Protein AF-A0A936A6S7-F1 (afdb_monomer)

Nearest PDB structures (foldseek):
  5cwn-assembly1_A  TM=3.980E-01  e=1.366E+00  synthetic construct
  8f6q-assembly1_A  TM=3.623E-01  e=1.902E+00  synthetic construct
  6xr1-assembly1_A  TM=3.626E-01  e=2.912E+00  synthetic construct
  5a7d-assembly2_E  TM=4.222E-01  e=4.675E+00  Drosophila melanogaster

Foldseek 3Di:
DDDDDDDDDDDDDDDDDDDDDDDDDDDDDDDDDDDDDDDDDDDDDDDDDDDDDDDDDDDDDDPPPPPPLPQDFQDQPPLQDPDPDTDGDSAFWPVSSLVVDDVVLSVQLVVVCVLLLNLQTDRGPVRVSVLRNLNHQHSVNSVVLVPDDLVVLVVVVVVQRLVSLLSNLVVLLVVLLVLVVCCVVPVPVNVVDCNVVSLVVSVVSLVVSLVRPLRLSNLSSQLSSQQRSDVVGALLSNLLSLVSSVVSPPPCSVVSSVVSCVVVVPHDPVSSVVSNVVSD

Solvent-accessible surface area (backbone atoms only — not comparable to full-atom values): 17135 Å² total; per-residue (Å²): 140,87,84,86,89,84,89,82,90,83,82,88,87,88,81,90,82,87,83,90,87,80,88,82,91,84,89,84,83,88,84,88,87,82,86,84,89,83,90,81,89,85,89,85,89,81,85,86,88,77,89,76,92,80,89,83,92,84,89,86,82,92,73,86,78,77,74,66,84,61,85,55,68,50,81,62,49,79,91,56,48,75,68,97,76,87,49,77,65,81,46,54,28,43,71,52,43,44,68,77,46,54,75,66,56,29,50,52,53,50,52,53,23,56,66,43,64,47,70,75,60,35,82,35,53,68,53,47,51,50,40,39,72,46,43,38,80,48,74,66,53,52,56,52,53,69,77,48,52,72,67,60,29,43,53,40,26,73,73,62,35,52,57,28,38,50,52,40,36,50,49,26,37,51,59,16,49,70,41,47,68,40,38,81,79,38,49,73,60,26,72,73,42,66,25,59,61,24,44,52,51,24,63,63,43,47,62,52,44,61,73,72,36,76,28,21,52,48,19,35,51,50,5,40,45,53,11,59,75,34,86,75,64,31,68,28,30,33,51,13,10,30,51,46,10,35,77,52,64,35,79,60,27,61,63,39,42,54,60,49,40,74,77,45,80,82,58,52,64,68,56,17,52,55,44,34,60,69,70,104

pLDDT: mean 76.44, std 27.12, range [23.62, 98.56]

Mean predicted aligned error: 14.18 Å

Structure (mmCIF, N/CA/C/O backbone):
data_AF-A0A936A6S7-F1
#
_entry.id   AF-A0A936A6S7-F1
#
loop_
_atom_site.group_PDB
_atom_site.id
_atom_site.type_symbol
_atom_site.label_atom_id
_atom_site.label_alt_id
_atom_site.label_comp_id
_atom_site.label_a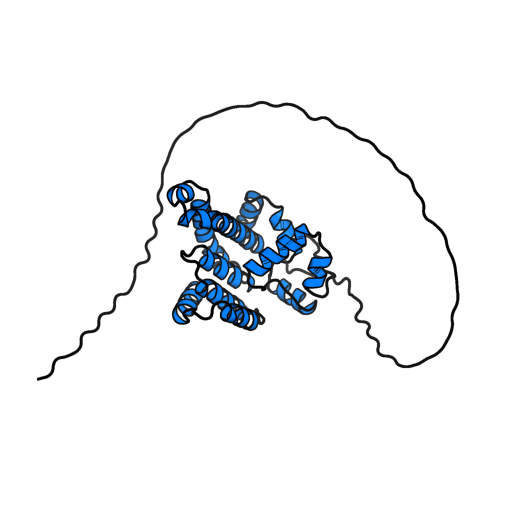sym_id
_atom_site.label_entity_id
_atom_site.label_seq_id
_atom_site.pdbx_PDB_ins_code
_atom_site.Cartn_x
_atom_site.Cartn_y
_atom_site.Cartn_z
_atom_site.occupancy
_atom_site.B_iso_or_equiv
_atom_site.auth_seq_id
_atom_site.auth_comp_id
_atom_site.auth_asym_id
_atom_site.auth_atom_id
_atom_site.pdbx_PDB_model_num
ATOM 1 N N . MET A 1 1 ? 31.418 -46.644 -25.421 1.00 37.44 1 MET A N 1
ATOM 2 C CA . MET A 1 1 ? 32.340 -45.496 -25.320 1.00 37.44 1 MET A CA 1
ATOM 3 C C . MET A 1 1 ? 31.549 -44.381 -24.659 1.00 37.44 1 MET A C 1
ATOM 5 O O . MET A 1 1 ? 30.566 -43.925 -25.222 1.00 37.44 1 MET A O 1
ATOM 9 N N . THR A 1 2 ? 31.873 -44.105 -23.401 1.00 36.66 2 THR A N 1
ATOM 10 C CA . THR A 1 2 ? 31.034 -43.408 -22.415 1.00 36.66 2 THR A CA 1
ATOM 11 C C . THR A 1 2 ? 31.744 -42.113 -22.024 1.00 36.66 2 THR A C 1
ATOM 13 O O . THR A 1 2 ? 32.901 -42.198 -21.634 1.00 36.66 2 THR A O 1
ATOM 16 N N . MET A 1 3 ? 31.092 -40.949 -22.101 1.00 32.44 3 MET A N 1
ATOM 17 C CA . MET A 1 3 ? 31.516 -39.692 -21.444 1.00 32.44 3 MET A CA 1
ATOM 18 C C . MET A 1 3 ? 30.253 -38.844 -21.201 1.00 32.44 3 MET A C 1
ATOM 20 O O . MET A 1 3 ? 29.543 -38.543 -22.151 1.00 32.44 3 MET A O 1
ATOM 24 N N . ILE A 1 4 ? 29.742 -38.721 -19.970 1.00 36.16 4 ILE A N 1
ATOM 25 C CA . ILE A 1 4 ? 30.155 -37.867 -18.829 1.00 36.16 4 ILE A CA 1
ATOM 26 C C . ILE A 1 4 ? 29.790 -36.376 -19.013 1.00 36.16 4 ILE A C 1
ATOM 28 O O . ILE A 1 4 ? 30.530 -35.584 -19.582 1.00 36.16 4 ILE A O 1
ATOM 32 N N . ASN A 1 5 ? 28.605 -36.061 -18.482 1.00 36.97 5 ASN A N 1
ATOM 33 C CA . ASN A 1 5 ? 28.194 -34.950 -17.611 1.00 36.97 5 ASN A CA 1
ATOM 34 C C . ASN A 1 5 ? 29.179 -33.786 -17.332 1.00 36.97 5 ASN A C 1
ATOM 36 O O . ASN A 1 5 ? 30.269 -34.023 -16.813 1.00 36.97 5 ASN A O 1
ATOM 40 N N . LYS A 1 6 ? 28.713 -32.533 -17.490 1.00 37.50 6 LYS A N 1
ATOM 41 C CA . LYS A 1 6 ? 29.160 -31.368 -16.696 1.00 37.50 6 LYS A CA 1
ATOM 42 C C . LYS A 1 6 ? 28.027 -30.355 -16.475 1.00 37.50 6 LYS A C 1
ATOM 44 O O . LYS A 1 6 ? 27.572 -29.699 -17.406 1.00 37.50 6 LYS A O 1
ATOM 49 N N . SER A 1 7 ? 27.651 -30.215 -15.208 1.00 35.44 7 SER A N 1
ATOM 50 C CA . SER A 1 7 ? 26.904 -29.105 -14.611 1.00 35.44 7 SER A CA 1
ATOM 51 C C . SER A 1 7 ? 27.809 -27.886 -14.354 1.00 35.44 7 SER A C 1
ATOM 53 O O . SER A 1 7 ? 28.968 -28.079 -14.003 1.00 35.44 7 SER A O 1
ATOM 55 N N . CYS A 1 8 ? 27.251 -26.671 -14.441 1.00 31.91 8 CYS A N 1
ATOM 56 C CA . CYS A 1 8 ? 27.624 -25.407 -13.758 1.00 31.91 8 CYS A CA 1
ATOM 57 C C . CYS A 1 8 ? 26.400 -24.475 -13.951 1.00 31.91 8 CYS A C 1
ATOM 59 O O . CYS A 1 8 ? 26.019 -24.259 -15.094 1.00 31.91 8 CYS A O 1
ATOM 61 N N . LEU A 1 9 ? 25.591 -24.038 -12.975 1.00 32.28 9 LEU A N 1
ATOM 62 C CA . LEU A 1 9 ? 25.829 -23.323 -11.711 1.00 32.28 9 LEU A CA 1
ATOM 63 C C . LEU A 1 9 ? 26.507 -21.958 -11.928 1.00 32.28 9 LEU A C 1
ATOM 65 O O . LEU A 1 9 ? 27.729 -21.880 -11.987 1.00 32.28 9 LEU A O 1
ATOM 69 N N . VAL A 1 10 ? 25.701 -20.890 -12.020 1.00 34.06 10 VAL A N 1
ATOM 70 C CA . VAL A 1 10 ? 26.133 -19.501 -11.787 1.00 34.06 10 VAL A CA 1
ATOM 71 C C . VAL A 1 10 ? 25.071 -18.783 -10.950 1.00 34.06 10 VAL A C 1
ATOM 73 O O . VAL A 1 10 ? 23.948 -18.551 -11.391 1.00 34.06 10 VAL A O 1
ATOM 76 N N . LEU A 1 11 ? 25.469 -18.479 -9.715 1.00 32.25 11 LEU A N 1
ATOM 77 C CA . LEU A 1 11 ? 24.861 -17.533 -8.785 1.00 32.25 11 LEU A CA 1
ATOM 78 C C . LEU A 1 11 ? 25.239 -16.089 -9.173 1.00 32.25 11 LEU A C 1
ATOM 80 O O . LEU A 1 11 ? 26.396 -15.844 -9.500 1.00 32.25 11 LEU A O 1
ATOM 84 N N . GLY A 1 12 ? 24.312 -15.153 -8.941 1.00 26.86 12 GLY A N 1
ATOM 85 C CA . GLY A 1 12 ? 24.585 -13.856 -8.303 1.00 26.86 12 GLY A CA 1
ATOM 86 C C . GLY A 1 12 ? 25.041 -12.677 -9.172 1.00 26.86 12 GLY A C 1
ATOM 87 O O . GLY A 1 12 ? 26.116 -12.711 -9.753 1.00 26.86 12 GLY A O 1
ATOM 88 N N . ALA A 1 13 ? 24.285 -11.572 -9.120 1.00 30.42 13 ALA A N 1
ATOM 89 C CA . ALA A 1 13 ? 24.837 -10.213 -9.033 1.00 30.42 13 ALA A CA 1
ATOM 90 C C . ALA A 1 13 ? 23.747 -9.195 -8.642 1.00 30.42 13 ALA A C 1
ATOM 92 O O . ALA A 1 13 ? 22.825 -8.913 -9.401 1.00 30.42 13 ALA A O 1
ATOM 93 N N . LEU A 1 14 ? 23.903 -8.645 -7.439 1.00 32.53 14 LEU A N 1
ATOM 94 C CA . LEU A 1 14 ? 23.254 -7.455 -6.897 1.00 32.53 14 LEU A CA 1
ATOM 95 C C . LEU A 1 14 ? 24.263 -6.311 -7.084 1.00 32.53 14 LEU A C 1
ATOM 97 O O . LEU A 1 14 ? 25.382 -6.451 -6.592 1.00 32.53 14 LEU A O 1
ATOM 101 N N . VAL A 1 15 ? 23.929 -5.210 -7.766 1.00 33.84 15 VAL A N 1
ATOM 102 C CA . VAL A 1 15 ? 24.785 -4.006 -7.781 1.00 33.84 15 VAL A CA 1
ATOM 103 C C . VAL A 1 15 ? 23.936 -2.736 -7.767 1.00 33.84 15 VAL A C 1
ATOM 105 O O . VAL A 1 15 ? 23.166 -2.459 -8.682 1.00 33.84 15 VAL A O 1
ATOM 108 N N . CYS A 1 16 ? 24.133 -1.971 -6.696 1.00 30.95 16 CYS A N 1
ATOM 109 C CA . CYS A 1 16 ? 23.739 -0.584 -6.505 1.00 30.95 16 CYS A CA 1
ATOM 110 C C . CYS A 1 16 ? 24.416 0.341 -7.527 1.00 30.95 16 CYS A C 1
ATOM 112 O O . CYS A 1 16 ? 25.618 0.226 -7.753 1.00 30.95 16 CYS A O 1
ATOM 114 N N . ALA A 1 17 ? 23.701 1.350 -8.021 1.00 31.95 17 ALA A N 1
ATOM 115 C CA . ALA A 1 17 ? 24.320 2.517 -8.643 1.00 31.95 17 ALA A CA 1
ATOM 116 C C . ALA A 1 17 ? 23.641 3.793 -8.131 1.00 31.95 17 ALA A C 1
ATOM 118 O O . ALA A 1 17 ? 22.542 4.148 -8.547 1.00 31.95 17 ALA A O 1
ATOM 119 N N . GLY A 1 18 ? 24.309 4.457 -7.187 1.00 24.81 18 GLY A N 1
ATOM 120 C CA . GLY A 1 18 ? 24.093 5.864 -6.880 1.00 24.81 18 GLY A CA 1
ATOM 121 C C . GLY A 1 18 ? 24.978 6.715 -7.786 1.00 24.81 18 GLY A C 1
ATOM 122 O O . GLY A 1 18 ? 26.145 6.386 -7.993 1.00 24.81 18 GLY A O 1
ATOM 123 N N . VAL A 1 19 ? 24.432 7.810 -8.310 1.00 32.62 19 VAL A N 1
ATOM 124 C CA . VAL A 1 19 ? 25.200 8.840 -9.014 1.00 32.62 19 VAL A CA 1
ATOM 125 C C . VAL A 1 19 ? 24.889 10.194 -8.389 1.00 32.62 19 VAL A C 1
ATOM 127 O O . VAL A 1 19 ? 23.742 10.619 -8.288 1.00 32.62 19 VAL A O 1
ATOM 130 N N . ILE A 1 20 ? 25.969 10.828 -7.942 1.00 31.75 20 ILE A N 1
ATOM 131 C CA . ILE A 1 20 ? 26.087 12.190 -7.433 1.00 31.75 20 ILE A CA 1
ATOM 132 C C . ILE A 1 20 ? 26.219 13.127 -8.638 1.00 31.75 20 ILE A C 1
ATOM 134 O O . ILE A 1 20 ? 27.069 12.881 -9.491 1.00 31.75 20 ILE A O 1
ATOM 138 N N . LEU A 1 21 ? 25.478 14.240 -8.674 1.00 31.83 21 LEU A N 1
ATOM 139 C CA . LEU A 1 21 ? 25.908 15.424 -9.424 1.00 31.83 21 LEU A CA 1
ATOM 140 C C . LEU A 1 21 ? 25.551 16.716 -8.679 1.00 31.83 21 LEU A C 1
ATOM 142 O O . LEU A 1 21 ? 24.485 16.857 -8.085 1.00 31.83 21 LEU A O 1
ATOM 146 N N . HIS A 1 22 ? 26.515 17.631 -8.691 1.00 26.50 22 HIS A N 1
ATOM 147 C CA . HIS A 1 22 ? 26.610 18.857 -7.909 1.00 26.50 22 HIS A CA 1
ATOM 148 C C . HIS A 1 22 ? 26.378 20.081 -8.819 1.00 26.50 22 HIS A C 1
ATOM 150 O O . HIS A 1 22 ? 26.784 20.045 -9.979 1.00 26.50 22 HIS A O 1
ATOM 156 N N . THR A 1 23 ? 25.866 21.179 -8.230 1.00 29.70 23 THR A N 1
ATOM 157 C CA . THR A 1 23 ? 25.980 22.612 -8.643 1.00 29.70 23 THR A CA 1
ATOM 158 C C . THR A 1 23 ? 25.226 23.066 -9.919 1.00 29.70 23 THR A C 1
ATOM 160 O O . THR A 1 23 ? 25.171 22.321 -10.881 1.00 29.70 23 THR A O 1
ATOM 163 N N . THR A 1 24 ? 24.577 24.241 -10.057 1.00 31.09 24 THR A N 1
ATOM 164 C CA . THR A 1 24 ? 24.637 25.577 -9.404 1.00 31.09 24 THR A CA 1
ATOM 165 C C . THR A 1 24 ? 23.396 26.442 -9.751 1.00 31.09 24 THR A C 1
ATOM 167 O O . THR A 1 24 ? 22.957 26.429 -10.895 1.00 31.09 24 THR A O 1
ATOM 170 N N . LEU A 1 25 ? 22.932 27.237 -8.769 1.00 29.38 25 LEU A N 1
ATOM 171 C CA . LEU A 1 25 ? 22.434 28.640 -8.784 1.00 29.38 25 LEU A CA 1
ATOM 172 C C . LEU A 1 25 ? 21.624 29.219 -9.973 1.00 29.38 25 LEU A C 1
ATOM 174 O O . LEU A 1 25 ? 22.159 29.372 -11.069 1.00 29.38 25 LEU A O 1
ATOM 178 N N . ARG A 1 26 ? 20.448 29.802 -9.666 1.00 31.02 26 ARG A N 1
ATOM 179 C CA . ARG A 1 26 ? 20.160 31.244 -9.874 1.00 31.02 26 ARG A CA 1
ATOM 180 C C . ARG A 1 26 ? 18.849 31.701 -9.218 1.00 31.02 26 ARG A C 1
ATOM 182 O O . ARG A 1 26 ? 17.837 31.012 -9.286 1.00 31.02 26 ARG A O 1
ATOM 189 N N . ASP A 1 27 ? 18.937 32.881 -8.614 1.00 29.50 27 ASP A N 1
ATOM 190 C CA . ASP A 1 27 ? 17.899 33.660 -7.941 1.00 29.50 27 ASP A CA 1
ATOM 191 C C . ASP A 1 27 ? 16.803 34.177 -8.886 1.00 29.50 27 ASP A C 1
ATOM 193 O O . ASP A 1 27 ? 17.083 34.513 -10.038 1.00 29.50 27 ASP A O 1
ATOM 197 N N . ALA A 1 28 ? 15.587 34.344 -8.358 1.00 31.64 28 ALA A N 1
ATOM 198 C CA . ALA A 1 28 ? 14.692 35.438 -8.738 1.00 31.64 28 ALA A CA 1
ATOM 199 C C . ALA A 1 28 ? 13.667 35.708 -7.622 1.00 31.64 28 ALA A C 1
ATOM 201 O O . ALA A 1 28 ? 12.966 34.812 -7.152 1.00 31.64 28 ALA A O 1
ATOM 202 N N . GLU A 1 29 ? 13.637 36.967 -7.205 1.00 30.55 29 GLU A N 1
ATOM 203 C CA . GLU A 1 29 ? 12.877 37.554 -6.109 1.00 30.55 29 GLU A CA 1
ATOM 204 C C . GLU A 1 29 ? 11.406 37.870 -6.456 1.00 30.55 29 GLU A C 1
ATOM 206 O O . GLU A 1 29 ? 11.077 38.224 -7.582 1.00 30.55 29 GLU A O 1
ATOM 211 N N . ALA A 1 30 ? 10.589 37.839 -5.396 1.00 29.55 30 ALA A N 1
ATOM 212 C CA . ALA A 1 30 ? 9.616 38.847 -4.947 1.00 29.55 30 ALA A CA 1
ATOM 213 C C . ALA A 1 30 ? 8.352 39.249 -5.748 1.00 29.55 30 ALA A C 1
ATOM 215 O O . ALA A 1 30 ? 8.323 39.413 -6.961 1.00 29.55 30 ALA A O 1
ATOM 216 N N . SER A 1 31 ? 7.364 39.625 -4.914 1.00 29.67 31 SER A N 1
ATOM 217 C CA . SER A 1 31 ? 6.213 40.526 -5.119 1.00 29.67 31 SER A CA 1
ATOM 218 C C . SER A 1 31 ? 4.865 39.808 -5.324 1.00 29.67 31 SER A C 1
ATOM 220 O O . SER A 1 31 ? 4.641 39.194 -6.356 1.00 29.67 31 SER A O 1
ATOM 222 N N . SER A 1 32 ? 4.012 39.649 -4.301 1.00 28.81 32 SER A N 1
ATOM 223 C CA . SER A 1 32 ? 3.206 40.635 -3.538 1.00 28.81 32 SER A CA 1
ATOM 224 C C . SER A 1 32 ? 1.828 40.900 -4.173 1.00 28.81 32 SER A C 1
ATOM 226 O O . SER A 1 32 ? 1.707 40.972 -5.390 1.00 28.81 32 SER A O 1
ATOM 228 N N . ILE A 1 33 ? 0.848 41.160 -3.292 1.00 31.30 33 ILE A N 1
ATOM 229 C CA . ILE A 1 33 ? -0.376 41.971 -3.470 1.00 31.30 33 ILE A CA 1
ATOM 230 C C . ILE A 1 33 ? -1.744 41.225 -3.483 1.00 31.30 33 ILE A C 1
ATOM 232 O O . ILE A 1 33 ? -2.185 40.672 -4.482 1.00 31.30 33 ILE A O 1
ATOM 236 N N . ASN A 1 34 ? -2.424 41.380 -2.333 1.00 29.72 34 ASN A N 1
ATOM 237 C CA . ASN A 1 34 ? -3.850 41.667 -2.059 1.00 29.72 34 ASN A CA 1
ATOM 238 C C . ASN A 1 34 ? -4.981 40.622 -2.205 1.00 29.72 34 ASN A C 1
ATOM 240 O O . ASN A 1 34 ? -5.428 40.277 -3.293 1.00 29.72 34 ASN A O 1
ATOM 244 N N . GLN A 1 35 ? -5.583 40.312 -1.042 1.00 35.81 35 GLN A N 1
ATOM 245 C CA . GLN A 1 35 ? -7.035 40.114 -0.847 1.00 35.81 35 GLN A CA 1
ATOM 246 C C . GLN A 1 35 ? -7.783 41.472 -0.977 1.00 35.81 35 GLN A C 1
ATOM 248 O O . GLN A 1 35 ? -7.116 42.506 -0.866 1.00 35.81 35 GLN A O 1
ATOM 253 N N . PRO A 1 36 ? -9.126 41.534 -1.167 1.00 43.12 36 PRO A N 1
ATOM 254 C CA . PRO A 1 36 ? -10.053 41.373 -0.031 1.00 43.12 36 PRO A CA 1
ATOM 255 C C . PRO A 1 36 ? -11.441 40.746 -0.325 1.00 43.12 36 PRO A C 1
ATOM 257 O O . PRO A 1 36 ? -11.946 40.732 -1.441 1.00 43.12 36 PRO A O 1
ATOM 260 N N . GLU A 1 37 ? -12.010 40.240 0.772 1.00 32.78 37 GLU A N 1
ATOM 261 C CA . GLU A 1 37 ? -13.410 40.107 1.220 1.00 32.78 37 GLU A CA 1
ATOM 262 C C . GLU A 1 37 ? -14.613 40.288 0.268 1.00 32.78 37 GLU A C 1
ATOM 264 O O . GLU A 1 37 ? -14.783 41.314 -0.384 1.00 32.78 37 GLU A O 1
ATOM 269 N N . ALA A 1 38 ? -15.594 39.386 0.426 1.00 32.53 38 ALA A N 1
ATOM 270 C CA . ALA A 1 38 ? -17.013 39.755 0.455 1.00 32.53 38 ALA A CA 1
ATOM 271 C C . ALA A 1 38 ? -17.800 38.826 1.404 1.00 32.53 38 ALA A C 1
ATOM 273 O O . ALA A 1 38 ? -17.972 37.635 1.150 1.00 32.53 38 ALA A O 1
ATOM 274 N N . ARG A 1 39 ? -18.271 39.403 2.516 1.00 32.94 39 ARG A N 1
ATOM 275 C CA . ARG A 1 39 ? -19.340 38.878 3.379 1.00 32.94 39 ARG A CA 1
ATOM 276 C C . ARG A 1 39 ? -20.687 39.042 2.673 1.00 32.94 39 ARG A C 1
ATOM 278 O O . ARG A 1 39 ? -20.895 40.077 2.051 1.00 32.94 39 ARG A O 1
ATOM 285 N N . LEU A 1 40 ? -21.632 38.132 2.912 1.00 30.58 40 LEU A N 1
ATOM 286 C CA . LEU A 1 40 ? -23.035 38.490 3.166 1.00 30.58 40 LEU A CA 1
ATOM 287 C C . LEU A 1 40 ? -23.774 37.330 3.846 1.00 30.58 40 LEU A C 1
ATOM 289 O O . LEU A 1 40 ? -23.832 36.210 3.348 1.00 30.58 40 LEU A O 1
ATOM 293 N N . HIS A 1 41 ? -24.308 37.652 5.021 1.00 32.66 41 HIS A N 1
ATOM 294 C CA . HIS A 1 41 ? -25.289 36.895 5.783 1.00 32.66 41 HIS A CA 1
ATOM 295 C C . HIS A 1 41 ? -26.611 36.810 5.019 1.00 32.66 41 HIS A C 1
ATOM 297 O O . HIS A 1 41 ? -27.036 37.822 4.465 1.00 32.66 41 HIS A O 1
ATOM 303 N N . THR A 1 42 ? -27.340 35.697 5.126 1.00 32.66 42 THR A N 1
ATOM 304 C CA . THR A 1 42 ? -28.793 35.763 5.359 1.00 32.66 42 THR A CA 1
ATOM 305 C C . THR A 1 42 ? -29.265 34.520 6.118 1.00 32.66 42 THR A C 1
ATOM 307 O O . THR A 1 42 ? -29.048 33.384 5.711 1.00 32.66 42 THR A O 1
ATOM 310 N N . GLU A 1 43 ? -29.861 34.807 7.265 1.00 30.84 43 GLU A N 1
ATOM 311 C CA . GLU A 1 43 ? -30.561 33.970 8.235 1.00 30.84 43 GLU A CA 1
ATOM 312 C C . GLU A 1 43 ? -32.056 33.879 7.865 1.00 30.84 43 GLU A C 1
ATOM 314 O O . GLU A 1 43 ? -32.519 34.760 7.146 1.00 30.84 43 GLU A O 1
ATOM 319 N N . LEU A 1 44 ? -32.776 32.859 8.372 1.00 30.61 44 LEU A N 1
ATOM 320 C CA . LEU A 1 44 ? -34.248 32.711 8.584 1.00 30.61 44 LEU A CA 1
ATOM 321 C C . LEU A 1 44 ? -34.710 31.295 8.162 1.00 30.61 44 LEU A C 1
ATOM 323 O O . LEU A 1 44 ? -34.698 30.959 6.985 1.00 30.61 44 LEU A O 1
ATOM 327 N N . ALA A 1 45 ? -34.898 30.347 9.089 1.00 30.39 45 ALA A N 1
ATOM 328 C CA . ALA A 1 45 ? -36.034 30.161 10.013 1.00 30.39 45 ALA A CA 1
ATOM 329 C C . ALA A 1 45 ? -37.292 29.559 9.347 1.00 30.39 45 ALA A C 1
ATOM 331 O O . ALA A 1 45 ? -37.919 30.215 8.522 1.00 30.39 45 ALA A O 1
ATOM 332 N N . ASN A 1 46 ? -37.652 28.325 9.744 1.00 31.08 46 ASN A N 1
ATOM 333 C CA . ASN A 1 46 ? -38.991 27.901 10.212 1.00 31.08 46 ASN A CA 1
ATOM 334 C C . ASN A 1 46 ? -39.202 26.372 10.094 1.00 31.08 46 ASN A C 1
ATOM 336 O O . ASN A 1 46 ? -39.532 25.853 9.033 1.00 31.08 46 ASN A O 1
ATOM 340 N N . GLU A 1 47 ? -39.089 25.670 11.223 1.00 36.41 47 GLU A N 1
ATOM 341 C CA . GLU A 1 47 ? -40.101 24.681 11.657 1.00 36.41 47 GLU A CA 1
ATOM 342 C C . GLU A 1 47 ? -41.242 25.464 12.377 1.00 36.41 47 GLU A C 1
ATOM 344 O O . GLU A 1 47 ? -41.022 26.661 12.599 1.00 36.41 47 GLU A O 1
ATOM 349 N N . PRO A 1 48 ? -42.414 24.918 12.812 1.00 53.09 48 PRO A N 1
ATOM 350 C CA . PRO A 1 48 ? -42.720 23.513 13.140 1.00 53.09 48 PRO A CA 1
ATOM 351 C C . PRO A 1 48 ? -44.202 23.075 12.922 1.00 53.09 48 PRO A C 1
ATOM 353 O O . PRO A 1 48 ? -44.976 23.752 12.248 1.00 53.09 48 PRO A O 1
ATOM 356 N N . ASN A 1 49 ? -44.575 21.981 13.611 1.00 31.56 49 ASN A N 1
ATOM 357 C CA . ASN A 1 49 ? -45.906 21.432 13.955 1.00 31.56 49 ASN A CA 1
ATOM 358 C C . ASN A 1 49 ? -46.514 20.385 13.009 1.00 31.56 49 ASN A C 1
ATOM 360 O O . ASN A 1 49 ? -46.480 20.536 11.799 1.00 31.56 49 ASN A O 1
ATOM 364 N N . ALA A 1 50 ? -47.218 19.352 13.483 1.00 29.81 50 ALA A N 1
ATOM 365 C CA . ALA A 1 50 ? -47.442 18.754 14.808 1.00 29.81 50 ALA A CA 1
ATOM 366 C C . ALA A 1 50 ? -48.402 17.557 14.613 1.00 29.81 50 ALA A C 1
ATOM 368 O O . ALA A 1 50 ? -49.161 17.563 13.648 1.00 29.81 50 ALA A O 1
ATOM 369 N N . ALA A 1 51 ? -48.451 16.667 15.619 1.00 31.22 51 ALA A N 1
ATOM 370 C CA . ALA A 1 51 ? -49.632 15.892 16.049 1.00 31.22 51 ALA A CA 1
ATOM 371 C C . ALA A 1 51 ? -50.123 14.736 15.130 1.00 31.22 51 ALA A C 1
ATOM 373 O O . ALA A 1 51 ? -50.155 14.869 13.921 1.00 31.22 51 ALA A O 1
ATOM 374 N N . GLU A 1 52 ? -50.579 13.564 15.592 1.00 32.72 52 GLU A N 1
ATOM 375 C CA . GLU A 1 52 ? -50.925 13.042 16.924 1.00 32.72 52 GLU A CA 1
ATOM 376 C C . GLU A 1 52 ? -51.310 11.537 16.816 1.00 32.72 52 GLU A C 1
ATOM 378 O O . GLU A 1 52 ? -51.914 11.164 15.818 1.00 32.72 52 GLU A O 1
ATOM 383 N N . ARG A 1 53 ? -51.039 10.758 17.893 1.00 30.38 53 ARG A N 1
ATOM 384 C CA . ARG A 1 53 ? -51.864 9.687 18.556 1.00 30.38 53 ARG A CA 1
ATOM 385 C C . ARG A 1 53 ? -52.309 8.454 17.715 1.00 30.38 53 ARG A C 1
ATOM 387 O O . ARG A 1 53 ? -52.602 8.575 16.544 1.00 30.38 53 ARG A O 1
ATOM 394 N N . SER A 1 54 ? -52.438 7.204 18.190 1.00 29.50 54 SER A N 1
ATOM 395 C CA . SER A 1 54 ? -52.682 6.569 19.509 1.00 29.50 54 SER A CA 1
ATOM 396 C C . SER A 1 54 ? -52.626 5.015 19.344 1.00 29.50 54 SER A C 1
ATOM 398 O O . SER A 1 54 ? -52.948 4.539 18.259 1.00 29.50 54 SER A O 1
ATOM 400 N N . GLY A 1 55 ? -52.236 4.240 20.381 1.00 25.67 55 GLY A N 1
ATOM 401 C CA . GLY A 1 55 ? -52.166 2.742 20.422 1.00 25.67 55 GLY A CA 1
ATOM 402 C C . GLY A 1 55 ? -53.525 2.021 20.621 1.00 25.67 55 GLY A C 1
ATOM 403 O O . GLY A 1 55 ? -54.525 2.645 20.264 1.00 25.67 55 GLY A O 1
ATOM 404 N N . PRO A 1 56 ? -53.653 0.807 21.240 1.00 43.03 56 PRO A N 1
ATOM 405 C CA . PRO A 1 56 ? -52.666 -0.171 21.769 1.00 43.03 56 PRO A CA 1
ATOM 406 C C . PRO A 1 56 ? -52.937 -1.687 21.421 1.00 43.03 56 PRO A C 1
ATOM 408 O O . PRO A 1 56 ? -53.900 -2.005 20.733 1.00 43.03 56 PRO A O 1
ATOM 411 N N . ASP A 1 57 ? -52.085 -2.590 21.957 1.00 28.55 57 ASP A N 1
ATOM 412 C CA . ASP A 1 57 ? -52.211 -4.057 22.229 1.00 28.55 57 ASP A CA 1
ATOM 413 C C . ASP A 1 57 ? -52.423 -5.065 21.059 1.00 28.55 57 ASP A C 1
ATOM 415 O O . ASP A 1 57 ? -53.407 -5.017 20.336 1.00 28.55 57 ASP A O 1
ATOM 419 N N . THR A 1 58 ? -51.596 -6.100 20.815 1.00 29.77 58 THR A N 1
ATOM 420 C CA . THR A 1 58 ? -51.325 -7.266 21.689 1.00 29.77 58 THR A CA 1
ATOM 421 C C . THR A 1 58 ? -50.185 -8.169 21.142 1.00 29.77 58 THR A C 1
ATOM 423 O O . THR A 1 58 ? -50.157 -8.516 19.968 1.00 29.77 58 THR A O 1
ATOM 426 N N . VAL A 1 59 ? -49.276 -8.565 22.047 1.00 27.70 59 VAL A N 1
ATOM 427 C CA . VAL A 1 59 ? -48.595 -9.871 22.263 1.00 27.70 59 VAL A CA 1
ATOM 428 C C . VAL A 1 59 ? -48.290 -10.812 21.074 1.00 27.70 59 VAL A C 1
ATOM 430 O O . VAL A 1 59 ? -49.189 -11.437 20.521 1.00 27.70 59 VAL A O 1
ATOM 433 N N . GLY A 1 60 ? -46.996 -11.121 20.868 1.00 23.62 60 GLY A N 1
ATOM 434 C CA . GLY A 1 60 ? -46.586 -12.426 20.324 1.00 23.62 60 GLY A CA 1
ATOM 435 C C . GLY A 1 60 ? -45.192 -12.512 19.692 1.00 23.62 60 GLY A C 1
ATOM 436 O O . GLY A 1 60 ? -45.018 -12.149 18.539 1.00 23.62 60 GLY A O 1
ATOM 437 N N . VAL A 1 61 ? -44.266 -13.157 20.412 1.00 27.69 61 VAL A N 1
ATOM 438 C CA . VAL A 1 61 ? -42.973 -13.727 19.963 1.00 27.69 61 VAL A CA 1
ATOM 439 C C . VAL A 1 61 ? -41.767 -12.777 19.950 1.00 27.69 61 VAL A C 1
ATOM 441 O O . VAL A 1 61 ? -41.457 -12.082 18.989 1.00 27.69 61 VAL A O 1
ATOM 444 N N . ALA A 1 62 ? -41.026 -12.852 21.056 1.00 33.16 62 ALA A N 1
ATOM 445 C CA . ALA A 1 62 ? -39.678 -12.340 21.211 1.00 33.16 62 ALA A CA 1
ATOM 446 C C . ALA A 1 62 ? -38.694 -13.066 20.276 1.00 33.16 62 ALA A C 1
ATOM 448 O O . ALA A 1 62 ? -38.325 -14.216 20.502 1.00 33.16 62 ALA A O 1
ATOM 449 N N . LEU A 1 63 ? -38.216 -12.345 19.269 1.00 28.16 63 LEU A N 1
ATOM 450 C CA . LEU A 1 63 ? -36.842 -12.439 18.791 1.00 28.16 63 LEU A CA 1
ATOM 451 C C . LEU A 1 63 ? -36.286 -11.025 18.926 1.00 28.16 63 LEU A C 1
ATOM 453 O O . LEU A 1 63 ? -36.463 -10.193 18.042 1.00 28.16 63 LEU A O 1
ATOM 457 N N . GLN A 1 64 ? -35.686 -10.736 20.083 1.00 26.81 64 GLN A N 1
ATOM 458 C CA . GLN A 1 64 ? -34.885 -9.532 20.282 1.00 26.81 64 GLN A CA 1
ATOM 459 C C . GLN A 1 64 ? -33.688 -9.595 19.334 1.00 26.81 64 GLN A C 1
ATOM 461 O O . GLN A 1 64 ? -32.608 -10.069 19.676 1.00 26.81 64 GLN A O 1
ATOM 466 N N . SER A 1 65 ? -33.888 -9.109 18.115 1.00 31.70 65 SER A N 1
ATOM 467 C CA . SER A 1 65 ? -32.826 -8.609 17.259 1.00 31.70 65 SER A CA 1
ATOM 468 C C . SER A 1 65 ? -32.433 -7.212 17.742 1.00 31.70 65 SER A C 1
ATOM 470 O O . SER A 1 65 ? -32.532 -6.239 17.002 1.00 31.70 65 SER A O 1
ATOM 472 N N . ASP A 1 66 ? -31.978 -7.118 18.991 1.00 26.47 66 ASP A N 1
ATOM 473 C CA . ASP A 1 66 ? -31.249 -5.956 19.496 1.00 26.47 66 ASP A CA 1
ATOM 474 C C . ASP A 1 66 ? -29.790 -6.062 19.025 1.00 26.47 66 ASP A C 1
ATOM 476 O O . ASP A 1 66 ? -28.845 -6.127 19.805 1.00 26.47 66 ASP A O 1
ATOM 480 N N . LEU A 1 67 ? -29.587 -6.076 17.704 1.00 32.91 67 LEU A N 1
ATOM 481 C CA . LEU A 1 67 ? -28.338 -5.598 17.118 1.00 32.91 67 LEU A CA 1
ATOM 482 C C . LEU A 1 67 ? -28.511 -4.101 16.901 1.00 32.91 67 LEU A C 1
ATOM 484 O O . LEU A 1 67 ? -28.606 -3.600 15.783 1.00 32.91 67 LEU A O 1
ATOM 488 N N . VAL A 1 68 ? -28.589 -3.401 18.032 1.00 32.22 68 VAL A N 1
ATOM 489 C CA . VAL A 1 68 ? -28.355 -1.967 18.115 1.00 32.22 68 VAL A CA 1
ATOM 490 C C . VAL A 1 68 ? -27.071 -1.699 17.339 1.00 32.22 68 VAL A C 1
ATOM 492 O O . VAL A 1 68 ? -26.032 -2.305 17.622 1.00 32.22 68 VAL A O 1
ATOM 495 N N . ALA A 1 69 ? -27.148 -0.816 16.344 1.00 36.16 69 ALA A N 1
ATOM 496 C CA . ALA A 1 69 ? -25.985 -0.160 15.778 1.00 36.16 69 ALA A CA 1
ATOM 497 C C . ALA A 1 69 ? -25.263 0.520 16.944 1.00 36.16 69 ALA A C 1
ATOM 499 O O . ALA A 1 69 ? -25.616 1.620 17.354 1.00 36.16 69 ALA A O 1
ATOM 500 N N . SER A 1 70 ? -24.336 -0.194 17.583 1.00 38.56 70 SER A N 1
ATOM 501 C CA . SER A 1 70 ? -23.600 0.383 18.688 1.00 38.56 70 SER A CA 1
ATOM 502 C C . SER A 1 70 ? -22.753 1.489 18.082 1.00 38.56 70 SER A C 1
ATOM 504 O O . SER A 1 70 ? -21.904 1.194 17.234 1.00 38.56 70 SER A O 1
ATOM 506 N N . ASP A 1 71 ? -22.934 2.718 18.561 1.00 45.34 71 ASP A N 1
ATOM 507 C CA . ASP A 1 71 ? -21.987 3.836 18.458 1.00 45.34 71 ASP A CA 1
ATOM 508 C C . ASP A 1 71 ? -20.663 3.502 19.182 1.00 45.34 71 ASP A C 1
ATOM 510 O O . ASP A 1 71 ? -20.108 4.293 19.947 1.00 45.34 71 ASP A O 1
ATOM 514 N N . ALA A 1 72 ? -20.161 2.280 19.008 1.00 51.00 72 ALA A N 1
ATOM 515 C CA . ALA A 1 72 ? -18.954 1.797 19.629 1.00 51.00 72 ALA A CA 1
ATOM 516 C C . ALA A 1 72 ? -17.784 2.541 18.998 1.00 51.00 72 ALA A C 1
ATOM 518 O O . ALA A 1 72 ? -17.387 2.282 17.861 1.00 51.00 72 ALA A O 1
ATOM 519 N N . GLU A 1 73 ? -17.244 3.475 19.771 1.00 59.00 73 GLU A N 1
ATOM 520 C CA . GLU A 1 73 ? -15.986 4.142 19.490 1.00 59.00 73 GLU A CA 1
ATOM 521 C C . GLU A 1 73 ? -14.921 3.082 19.170 1.00 59.00 73 GLU A C 1
ATOM 523 O O . GLU A 1 73 ? -14.664 2.162 19.954 1.00 59.00 73 GLU A O 1
ATOM 528 N N . LEU A 1 74 ? -14.328 3.177 17.980 1.00 65.06 74 LEU A N 1
ATOM 529 C CA . LEU A 1 74 ? -13.284 2.261 17.559 1.00 65.06 74 LEU A CA 1
ATOM 530 C C . LEU A 1 74 ? -11.987 2.686 18.249 1.00 65.06 74 LEU A C 1
ATOM 532 O O . LEU A 1 74 ? -11.351 3.675 17.882 1.00 65.06 74 LEU A O 1
ATOM 536 N N . VAL A 1 75 ? -11.581 1.924 19.261 1.00 67.19 75 VAL A N 1
ATOM 537 C CA . VAL A 1 75 ? -10.325 2.178 19.968 1.00 67.19 75 VAL A CA 1
ATOM 538 C C . VAL A 1 75 ? -9.158 1.673 19.121 1.00 67.19 75 VAL A C 1
ATOM 540 O O . VAL A 1 75 ? -8.880 0.477 19.068 1.00 67.19 75 VAL A O 1
ATOM 543 N N . VAL A 1 76 ? -8.451 2.597 18.469 1.00 68.38 76 VAL A N 1
ATOM 544 C CA . VAL A 1 76 ? -7.201 2.296 17.757 1.00 68.38 76 VAL A CA 1
ATOM 545 C C . VAL A 1 76 ? -6.055 2.180 18.777 1.00 68.38 76 VAL A C 1
ATOM 547 O O . VAL A 1 76 ? -5.826 3.148 19.525 1.00 68.38 76 VAL A O 1
ATOM 550 N N . PRO A 1 77 ? -5.322 1.044 18.825 1.00 66.19 77 PRO A N 1
ATOM 551 C CA . PRO A 1 77 ? -4.159 0.885 19.698 1.00 66.19 77 PRO A CA 1
ATOM 552 C C . PRO A 1 77 ? -3.147 2.011 19.486 1.00 66.19 77 PRO A C 1
ATOM 554 O O . PRO A 1 77 ? -2.923 2.423 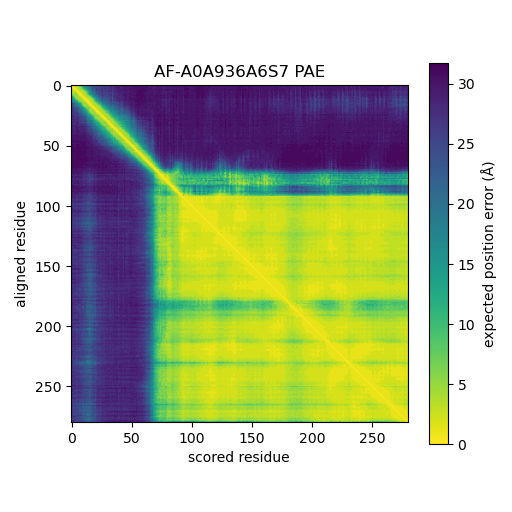18.348 1.00 66.19 77 PRO A O 1
ATOM 557 N N . MET A 1 78 ? -2.528 2.515 20.559 1.00 65.56 78 MET A N 1
ATOM 558 C CA . MET A 1 78 ? -1.651 3.695 20.482 1.00 65.56 78 MET A CA 1
ATOM 559 C C . MET A 1 78 ? -0.536 3.548 19.444 1.00 65.56 78 MET A C 1
ATOM 561 O O . MET A 1 78 ? -0.291 4.485 18.689 1.00 65.56 78 MET A O 1
ATOM 565 N N . GLN A 1 79 ? 0.077 2.366 19.348 1.00 66.75 79 GLN A N 1
ATOM 566 C CA . GLN A 1 79 ? 1.137 2.069 18.381 1.00 66.75 79 GLN A CA 1
ATOM 567 C C . GLN A 1 79 ? 0.682 2.129 16.911 1.00 66.75 79 GLN A C 1
ATOM 569 O O . GLN A 1 79 ? 1.510 2.174 16.006 1.00 66.75 79 GLN A O 1
ATOM 574 N N . HIS A 1 80 ? -0.629 2.129 16.665 1.00 71.81 80 HIS A N 1
ATOM 575 C CA . HIS A 1 80 ? -1.235 2.163 15.338 1.00 71.81 80 HIS A CA 1
ATOM 576 C C . HIS A 1 80 ? -2.043 3.438 15.092 1.00 71.81 80 HIS A C 1
ATOM 578 O O . HIS A 1 80 ? -2.809 3.482 14.135 1.00 71.81 80 HIS A O 1
ATOM 584 N N . ARG A 1 81 ? -1.922 4.478 15.921 1.00 77.75 81 ARG A N 1
ATOM 585 C CA . ARG A 1 81 ? -2.612 5.748 15.659 1.00 77.75 81 ARG A CA 1
ATOM 586 C C . ARG A 1 81 ? -1.867 6.553 14.602 1.00 77.75 81 ARG A C 1
ATOM 588 O O . ARG A 1 81 ? -0.662 6.774 14.724 1.00 77.75 81 ARG A O 1
ATOM 595 N N . PHE A 1 82 ? -2.585 7.018 13.585 1.00 80.31 82 PHE A N 1
ATOM 596 C CA . PHE A 1 82 ? -2.027 7.949 12.613 1.00 80.31 82 PHE A CA 1
ATOM 597 C C . PHE A 1 82 ? -2.025 9.388 13.151 1.00 80.31 82 PHE A C 1
ATOM 599 O O . PHE A 1 82 ? -0.958 9.920 13.451 1.00 80.31 82 PHE A O 1
ATOM 606 N N . LEU A 1 83 ? -3.206 9.972 13.373 1.00 79.19 83 LEU A N 1
ATOM 607 C CA . LEU A 1 83 ? -3.384 11.240 14.088 1.00 79.19 83 LEU A CA 1
ATOM 608 C C . LEU A 1 83 ? -4.003 11.008 15.473 1.00 79.19 83 LEU A C 1
ATOM 610 O O . LEU A 1 83 ? -4.610 9.963 15.741 1.00 79.19 83 LEU A O 1
ATOM 614 N N . GLN A 1 84 ? -3.837 11.984 16.373 1.00 62.22 84 GLN A N 1
ATOM 615 C CA . GLN A 1 84 ? -4.546 11.990 17.653 1.00 62.22 84 GLN A CA 1
ATOM 616 C C . GLN A 1 84 ? -6.019 12.330 17.405 1.00 62.22 84 GLN A C 1
ATOM 618 O O . GLN A 1 84 ? -6.339 13.430 16.969 1.00 62.22 84 GLN A O 1
ATOM 623 N N . GLY A 1 85 ? -6.913 11.379 17.664 1.00 56.75 85 GLY A N 1
ATOM 624 C CA . GLY A 1 85 ? -8.343 11.551 17.435 1.00 56.75 85 GLY A CA 1
ATOM 625 C C . GLY A 1 85 ? -9.138 10.308 17.815 1.00 56.75 85 GLY A C 1
ATOM 626 O O . GLY A 1 85 ? -8.579 9.220 17.984 1.00 56.75 85 GLY A O 1
ATOM 627 N N . LYS A 1 86 ? -10.449 10.491 17.984 1.00 55.38 86 LYS A N 1
ATOM 628 C CA . LYS A 1 86 ? -11.407 9.402 18.180 1.00 55.38 86 LYS A CA 1
ATOM 629 C C . LYS A 1 86 ? -11.930 8.973 16.817 1.00 55.38 86 LYS A C 1
ATOM 631 O O . LYS A 1 86 ? -12.580 9.767 16.148 1.00 55.38 86 LYS A O 1
ATOM 636 N N . TYR A 1 87 ? -11.680 7.726 16.438 1.00 61.91 87 TYR A N 1
ATOM 637 C CA . TYR A 1 87 ? -12.202 7.162 15.198 1.00 61.91 87 TYR A CA 1
ATOM 638 C C . TYR A 1 87 ? -13.625 6.663 15.462 1.00 61.91 87 TYR A C 1
ATOM 640 O O . TYR A 1 87 ? -13.841 5.747 16.263 1.00 61.91 87 TYR A O 1
ATOM 648 N N . ARG A 1 88 ? -14.617 7.282 14.819 1.00 59.28 88 ARG A N 1
ATOM 649 C CA . ARG A 1 88 ? -16.009 6.815 14.859 1.00 59.28 88 ARG A CA 1
ATOM 650 C C . ARG A 1 88 ? -16.335 6.172 13.525 1.00 59.28 88 ARG A C 1
ATOM 652 O O . ARG A 1 88 ? -16.479 6.866 12.527 1.00 59.28 88 ARG A O 1
ATOM 659 N N . ILE A 1 89 ? -16.469 4.849 13.512 1.00 59.50 89 ILE A N 1
ATOM 660 C CA . ILE A 1 89 ? -16.965 4.140 12.333 1.00 59.50 89 ILE A CA 1
ATOM 661 C C . ILE A 1 89 ? -18.262 3.441 12.721 1.00 59.50 89 ILE A C 1
ATOM 663 O O . ILE A 1 89 ? -18.252 2.447 13.438 1.00 59.50 89 ILE A O 1
ATOM 667 N N . THR A 1 90 ? -19.374 3.993 12.242 1.00 66.19 90 THR A N 1
ATOM 668 C CA . THR A 1 90 ? -20.738 3.472 12.428 1.00 66.19 90 THR A CA 1
ATOM 669 C C . THR A 1 90 ? -21.151 2.495 11.320 1.00 66.19 90 THR A C 1
ATOM 671 O O . THR A 1 90 ? -22.226 1.905 11.373 1.00 66.19 90 THR A O 1
ATOM 674 N N . ALA A 1 91 ? -20.310 2.311 10.298 1.00 76.31 91 ALA A N 1
ATOM 675 C CA . ALA A 1 91 ? -20.620 1.479 9.142 1.00 76.31 91 ALA A CA 1
ATOM 676 C C . ALA A 1 91 ? -20.564 -0.019 9.468 1.00 76.31 91 ALA A C 1
ATOM 678 O O . ALA A 1 91 ? -19.604 -0.499 10.076 1.00 76.31 91 ALA A O 1
ATOM 679 N N . THR A 1 92 ? -21.555 -0.782 8.989 1.00 87.44 92 THR A N 1
ATOM 680 C CA . THR A 1 92 ? -21.573 -2.236 9.211 1.00 87.44 92 THR A CA 1
ATOM 681 C C . THR A 1 92 ? -20.697 -3.005 8.227 1.00 87.44 92 THR A C 1
ATOM 683 O O . THR A 1 92 ? -20.198 -4.065 8.573 1.00 87.44 92 THR A O 1
ATOM 686 N N . ASN A 1 93 ? -20.440 -2.472 7.033 1.00 94.25 93 ASN A N 1
ATOM 687 C CA . ASN A 1 93 ? -19.560 -3.069 6.027 1.00 94.25 93 ASN A CA 1
ATOM 688 C C . ASN A 1 93 ? -18.924 -1.986 5.139 1.00 94.25 93 ASN A C 1
ATOM 690 O O . ASN A 1 93 ? -19.285 -0.807 5.214 1.00 94.25 93 ASN A O 1
ATOM 694 N N . TRP A 1 94 ? -17.987 -2.390 4.280 1.00 95.88 94 TRP A N 1
ATOM 695 C CA . TRP A 1 94 ? -17.259 -1.493 3.381 1.00 95.88 94 TRP A CA 1
ATOM 696 C C . TRP A 1 94 ? -18.178 -0.695 2.447 1.00 95.88 94 TRP A C 1
ATOM 698 O O . TRP A 1 94 ? -17.971 0.498 2.246 1.00 95.88 94 TRP A O 1
ATOM 708 N N . GLN A 1 95 ? -19.215 -1.317 1.886 1.00 96.62 95 GLN A N 1
ATOM 709 C CA . GLN A 1 95 ? -20.143 -0.660 0.963 1.00 96.62 95 GLN A CA 1
ATOM 710 C C . GLN A 1 95 ? -20.955 0.427 1.668 1.00 96.62 95 GLN A C 1
ATOM 712 O O . GLN A 1 95 ? -21.106 1.517 1.120 1.00 96.62 95 GLN A O 1
ATOM 717 N N . GLN A 1 96 ? -21.425 0.158 2.887 1.00 95.00 96 GLN A N 1
ATOM 718 C CA . GLN A 1 96 ? -22.091 1.166 3.705 1.00 95.00 96 GLN A CA 1
ATOM 719 C C . GLN A 1 96 ? -21.140 2.298 4.091 1.00 95.00 96 GLN A C 1
ATOM 721 O O . GLN A 1 96 ? -21.531 3.453 3.984 1.00 95.00 96 GLN A O 1
ATOM 726 N N . LEU A 1 97 ? -19.883 2.001 4.441 1.00 94.44 97 LEU A N 1
ATOM 727 C CA . LEU A 1 97 ? -18.880 3.039 4.710 1.00 94.44 97 LEU A CA 1
ATOM 728 C C . LEU A 1 97 ? -18.687 3.962 3.501 1.00 94.44 97 LEU A C 1
ATOM 730 O O . LEU A 1 97 ? -18.629 5.181 3.635 1.00 94.44 97 LEU A O 1
ATOM 734 N N . LEU A 1 98 ? -18.608 3.397 2.296 1.00 95.94 98 LEU A N 1
ATOM 735 C CA . LEU A 1 98 ? -18.478 4.198 1.079 1.00 95.94 98 LEU A CA 1
ATOM 736 C C . LEU A 1 98 ? -19.718 5.059 0.794 1.00 95.94 98 LEU A C 1
ATOM 738 O O . LEU A 1 98 ? -19.597 6.043 0.068 1.00 95.94 98 LEU A O 1
ATOM 742 N N . ALA A 1 99 ? -20.886 4.698 1.329 1.00 95.19 99 ALA A N 1
ATOM 743 C CA . ALA A 1 99 ? -22.117 5.471 1.196 1.00 95.19 99 ALA A CA 1
ATOM 744 C C . ALA A 1 99 ? -22.226 6.617 2.219 1.00 95.19 99 ALA A C 1
ATOM 746 O O . ALA A 1 99 ? -23.006 7.538 1.998 1.00 95.19 99 ALA A O 1
ATOM 747 N N . THR A 1 100 ? -21.450 6.591 3.312 1.00 92.38 100 THR A N 1
ATOM 748 C CA . THR A 1 100 ? -21.456 7.656 4.334 1.00 92.38 100 THR A CA 1
ATOM 749 C C . THR A 1 100 ? -20.500 8.811 4.030 1.00 92.38 100 THR A C 1
ATOM 751 O O . THR A 1 100 ? -20.541 9.830 4.712 1.00 92.38 100 THR A O 1
ATOM 754 N N . VAL A 1 101 ? -19.611 8.656 3.047 1.00 93.00 101 VAL A N 1
ATOM 755 C CA . VAL A 1 101 ? -18.625 9.673 2.641 1.00 93.00 101 VAL A CA 1
ATOM 756 C C . VAL A 1 101 ? -19.029 10.338 1.322 1.00 93.00 101 VAL A C 1
ATOM 758 O O . VAL A 1 101 ? -19.917 9.856 0.617 1.00 93.00 101 VAL A O 1
ATOM 761 N N . SER A 1 102 ? -18.371 11.440 0.949 1.00 95.81 102 SER A N 1
ATOM 762 C CA . SER A 1 102 ? -18.673 12.115 -0.321 1.00 95.81 102 SER A CA 1
ATOM 763 C C . SER A 1 102 ? -18.353 11.223 -1.538 1.00 95.81 102 SER A C 1
ATOM 765 O O . SER A 1 102 ? -17.488 10.343 -1.454 1.00 95.81 102 SER A O 1
ATOM 767 N N . PRO A 1 103 ? -18.972 11.450 -2.716 1.00 97.44 103 PRO A N 1
ATOM 768 C CA . PRO A 1 103 ? -18.676 10.663 -3.916 1.00 97.44 103 PRO A CA 1
ATOM 769 C C . PRO A 1 103 ? -17.195 10.672 -4.316 1.00 97.44 103 PRO A C 1
ATOM 771 O O . PRO A 1 103 ? -16.680 9.668 -4.808 1.00 97.44 103 PRO A O 1
ATOM 774 N N . GLU A 1 104 ? -16.496 11.789 -4.101 1.00 97.50 104 GLU A N 1
ATOM 775 C CA . GLU A 1 104 ? -15.059 11.905 -4.361 1.00 97.50 104 GLU A CA 1
ATOM 776 C C . GLU A 1 104 ? -14.237 11.063 -3.383 1.00 97.50 104 GLU A C 1
ATOM 778 O O . GLU A 1 104 ? -13.398 10.269 -3.813 1.00 97.50 104 GLU A O 1
ATOM 783 N N . GLN A 1 105 ? -14.532 11.168 -2.086 1.00 97.06 105 GLN A N 1
ATOM 784 C CA . GLN A 1 105 ? -13.893 10.360 -1.049 1.00 97.06 105 GLN A CA 1
ATOM 785 C C . GLN A 1 105 ? -14.125 8.866 -1.304 1.00 97.06 105 GLN A C 1
ATOM 787 O O . GLN A 1 105 ? -13.188 8.072 -1.259 1.00 97.06 105 GLN A O 1
ATOM 792 N N . ALA A 1 106 ? -15.346 8.479 -1.682 1.00 97.62 106 ALA A N 1
ATOM 793 C CA . ALA A 1 106 ? -15.668 7.105 -2.043 1.00 97.62 106 ALA A CA 1
ATOM 794 C C . ALA A 1 106 ? -14.885 6.623 -3.277 1.00 97.62 106 ALA A C 1
ATOM 796 O O . ALA A 1 106 ? -14.447 5.473 -3.315 1.00 97.62 106 ALA A O 1
ATOM 797 N N . ARG A 1 107 ? -14.693 7.468 -4.304 1.00 98.38 107 ARG A N 1
ATOM 798 C CA . ARG A 1 107 ? -13.844 7.131 -5.465 1.00 98.38 107 ARG A CA 1
ATOM 799 C C . ARG A 1 107 ? -12.393 6.914 -5.046 1.00 98.38 107 ARG A C 1
ATOM 801 O O . ARG A 1 107 ? -11.814 5.902 -5.434 1.00 98.38 107 ARG A O 1
ATOM 808 N N . HIS A 1 108 ? -11.843 7.811 -4.232 1.00 97.19 108 HIS A N 1
ATOM 809 C CA . HIS A 1 108 ? -10.485 7.680 -3.713 1.00 97.19 108 HIS A CA 1
ATOM 810 C C . HIS A 1 108 ? -10.308 6.374 -2.923 1.00 97.19 108 HIS A C 1
ATOM 812 O O . HIS A 1 108 ? -9.433 5.574 -3.243 1.00 97.19 108 HIS A O 1
ATOM 818 N N . LEU A 1 109 ? -11.197 6.092 -1.966 1.00 97.88 109 LEU A N 1
ATOM 819 C CA . LEU A 1 109 ? -11.139 4.872 -1.155 1.00 97.88 109 LEU A CA 1
ATOM 820 C C . LEU A 1 109 ? -11.277 3.594 -1.989 1.00 97.88 109 LEU A C 1
ATOM 822 O O . LEU A 1 109 ? -10.595 2.607 -1.719 1.00 97.88 109 LEU A O 1
ATOM 826 N N . ARG A 1 110 ? -12.121 3.591 -3.031 1.00 98.56 110 ARG A N 1
ATOM 827 C CA . ARG A 1 110 ? -12.197 2.462 -3.974 1.00 98.56 110 ARG A CA 1
ATOM 828 C C . ARG A 1 110 ? -10.886 2.268 -4.732 1.00 98.56 110 ARG A C 1
ATOM 830 O O . ARG A 1 110 ? -10.450 1.128 -4.861 1.00 98.56 110 ARG A O 1
ATOM 837 N N . ALA A 1 111 ? -10.265 3.348 -5.207 1.00 97.56 111 ALA A N 1
ATOM 838 C CA . ALA A 1 111 ? -8.996 3.284 -5.926 1.00 97.56 111 ALA A CA 1
ATOM 839 C C . ALA A 1 111 ? -7.870 2.742 -5.034 1.00 97.56 111 ALA A C 1
ATOM 841 O O . ALA A 1 111 ? -7.163 1.821 -5.435 1.00 97.56 111 ALA A O 1
ATOM 842 N N . VAL A 1 112 ? -7.764 3.236 -3.798 1.00 97.31 112 VAL A N 1
ATOM 843 C CA . VAL A 1 112 ? -6.794 2.737 -2.815 1.00 97.31 112 VAL A CA 1
ATOM 844 C C . VAL A 1 112 ? -7.070 1.270 -2.466 1.00 97.31 112 VAL A C 1
ATOM 846 O O . VAL A 1 112 ? -6.156 0.451 -2.462 1.00 97.31 112 VAL A O 1
ATOM 849 N N . ASN A 1 113 ? -8.327 0.884 -2.234 1.00 98.12 113 ASN A N 1
ATOM 850 C CA . ASN A 1 113 ? -8.650 -0.516 -1.958 1.00 98.12 113 ASN A CA 1
ATOM 851 C C . ASN A 1 113 ? -8.290 -1.431 -3.142 1.00 98.12 113 ASN A C 1
ATOM 853 O O . ASN A 1 113 ? -7.757 -2.516 -2.935 1.00 98.12 113 ASN A O 1
ATOM 857 N N . ALA A 1 114 ? -8.540 -0.997 -4.381 1.00 97.06 114 ALA A N 1
ATOM 858 C CA . ALA A 1 114 ? -8.161 -1.746 -5.578 1.00 97.06 114 ALA A CA 1
ATOM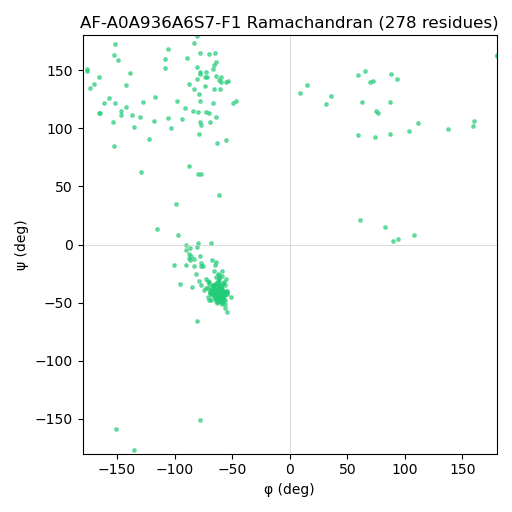 859 C C . ALA A 1 114 ? -6.636 -1.880 -5.723 1.00 97.06 114 ALA A C 1
ATOM 861 O O . ALA A 1 114 ? -6.155 -2.972 -6.024 1.00 97.06 114 ALA A O 1
ATOM 862 N N . ARG A 1 115 ? -5.890 -0.802 -5.444 1.00 95.69 115 ARG A N 1
ATOM 863 C CA . ARG A 1 115 ? -4.418 -0.769 -5.415 1.00 95.69 115 ARG A CA 1
ATOM 864 C C . ARG A 1 115 ? -3.842 -1.815 -4.462 1.00 95.69 115 ARG A C 1
ATOM 866 O O . ARG A 1 115 ? -2.891 -2.503 -4.807 1.00 95.69 115 ARG A O 1
ATOM 873 N N . TYR A 1 116 ? -4.481 -1.985 -3.306 1.00 97.62 116 TYR A N 1
ATOM 874 C CA . TYR A 1 116 ? -4.127 -2.994 -2.305 1.00 97.62 116 TYR A CA 1
ATOM 875 C C . TYR A 1 116 ? -5.006 -4.242 -2.379 1.00 97.62 116 TYR A C 1
ATOM 877 O O . TYR A 1 116 ? -5.310 -4.864 -1.358 1.00 97.62 116 TYR A O 1
ATOM 885 N N . PHE A 1 117 ? -5.415 -4.615 -3.593 1.00 96.56 117 PHE A N 1
ATOM 886 C CA . PHE A 1 117 ? -5.992 -5.919 -3.926 1.00 96.56 117 PHE A CA 1
ATOM 887 C C . PHE A 1 117 ? -7.297 -6.275 -3.195 1.00 96.56 117 PHE A C 1
ATOM 889 O O . PHE A 1 117 ? -7.662 -7.443 -3.104 1.00 96.56 117 PHE A O 1
ATOM 896 N N . GLY A 1 118 ? -8.021 -5.280 -2.683 1.00 97.19 118 GLY A N 1
ATOM 897 C CA . GLY A 1 118 ? -9.245 -5.457 -1.901 1.00 97.19 118 GLY A CA 1
ATOM 898 C C . GLY A 1 118 ? -9.026 -5.585 -0.389 1.00 97.19 118 GLY A C 1
ATOM 899 O O . GLY A 1 118 ? -9.996 -5.786 0.344 1.00 97.19 118 GLY A O 1
ATOM 900 N N . SER A 1 119 ? -7.789 -5.465 0.097 1.00 97.38 119 SER A N 1
ATOM 901 C CA . SER A 1 119 ? -7.426 -5.723 1.501 1.00 97.38 119 SER A CA 1
ATOM 902 C C . SER A 1 119 ? -8.045 -4.765 2.529 1.00 97.38 119 SER A C 1
ATOM 904 O O . SER A 1 119 ? -8.108 -5.105 3.715 1.00 97.38 119 SER A O 1
ATOM 906 N N . LEU A 1 120 ? -8.540 -3.598 2.101 1.00 97.00 120 LEU A N 1
ATOM 907 C CA . LEU A 1 120 ? -9.185 -2.612 2.977 1.00 97.00 120 LEU A CA 1
ATOM 908 C C . LEU A 1 120 ? -10.684 -2.874 3.171 1.00 97.00 120 LEU A C 1
ATOM 910 O O . LEU A 1 120 ? -11.293 -2.300 4.072 1.00 97.00 120 LEU A O 1
ATOM 914 N N . SER A 1 121 ? -11.282 -3.743 2.353 1.00 96.50 121 SER A N 1
ATOM 915 C CA . SER A 1 121 ? -12.695 -4.094 2.498 1.00 96.50 121 SER A CA 1
ATOM 916 C C . SER A 1 121 ? -12.951 -4.997 3.709 1.00 96.50 121 SER A C 1
ATOM 918 O O . SER A 1 121 ? -12.139 -5.856 4.056 1.00 96.50 121 SER A O 1
ATOM 920 N N . PHE A 1 122 ? -14.100 -4.788 4.348 1.00 95.62 122 PHE A N 1
ATOM 921 C CA . PHE A 1 122 ? -14.597 -5.572 5.472 1.00 95.62 122 PHE A CA 1
ATOM 922 C C . PHE A 1 122 ? -16.099 -5.816 5.330 1.00 95.62 122 PHE A C 1
ATOM 924 O O . PHE A 1 122 ? -16.829 -4.953 4.836 1.00 95.62 122 PHE A O 1
ATOM 931 N N . ASP A 1 123 ? -16.558 -6.969 5.812 1.00 95.19 123 ASP A N 1
ATOM 932 C CA . ASP A 1 123 ? -17.952 -7.405 5.645 1.00 95.19 123 ASP A CA 1
ATOM 933 C C . ASP A 1 123 ? -18.817 -7.162 6.889 1.00 95.19 123 ASP A C 1
ATOM 935 O O . ASP A 1 123 ? -20.042 -7.201 6.814 1.00 95.19 123 ASP A O 1
ATOM 939 N N . ASN A 1 124 ? -18.190 -6.944 8.048 1.00 93.12 124 ASN A N 1
ATOM 940 C CA . ASN A 1 124 ? -18.875 -6.724 9.320 1.00 93.12 124 ASN A CA 1
ATOM 941 C C . ASN A 1 124 ? -18.021 -5.866 10.285 1.00 93.12 124 ASN A C 1
ATOM 943 O O . ASN A 1 124 ? -16.796 -5.785 10.113 1.00 93.12 124 ASN A O 1
ATOM 947 N N . PRO A 1 125 ? -18.614 -5.275 11.345 1.00 91.12 125 PRO A N 1
ATOM 948 C CA . PRO A 1 125 ? -17.880 -4.440 12.302 1.00 91.12 125 PRO A CA 1
ATOM 949 C C . PRO A 1 125 ? -16.761 -5.174 13.046 1.00 91.12 125 PRO A C 1
ATOM 951 O O . PRO A 1 125 ? -15.744 -4.573 13.390 1.00 91.12 125 PRO A O 1
ATOM 954 N N . GLN A 1 126 ? -16.929 -6.473 13.311 1.00 91.00 126 GLN A N 1
ATOM 955 C CA . GLN A 1 126 ? -15.921 -7.255 14.023 1.00 91.00 126 GLN A CA 1
ATOM 956 C C . GLN A 1 126 ? -14.653 -7.418 13.181 1.00 91.00 126 GLN A C 1
ATOM 958 O O . GLN A 1 126 ? -13.549 -7.281 13.702 1.00 91.00 126 GLN A O 1
ATOM 963 N N . MET A 1 127 ? -14.799 -7.636 11.873 1.00 93.69 127 MET A N 1
ATOM 964 C CA . MET A 1 127 ? -13.678 -7.677 10.938 1.00 93.69 127 MET A CA 1
ATOM 965 C C . MET A 1 127 ? -12.940 -6.338 10.897 1.00 93.69 127 MET A C 1
ATOM 967 O O . MET A 1 127 ? -11.715 -6.326 10.995 1.00 93.69 127 MET A O 1
ATOM 971 N N . LEU A 1 128 ? -13.665 -5.216 10.833 1.00 92.19 128 LEU A N 1
ATOM 972 C CA . LEU A 1 128 ? -13.057 -3.885 10.893 1.00 92.19 128 LEU A CA 1
ATOM 973 C C . LEU A 1 128 ? -12.253 -3.685 12.189 1.00 92.19 128 LEU A C 1
ATOM 975 O O . LEU A 1 128 ? -11.109 -3.236 12.135 1.00 92.19 128 LEU A O 1
ATOM 979 N N . LYS A 1 129 ? -12.814 -4.064 13.346 1.00 90.38 129 LYS A N 1
ATOM 980 C CA . LYS A 1 129 ? -12.107 -4.009 14.638 1.00 90.38 129 LYS A CA 1
ATOM 981 C C . LYS A 1 129 ? -10.821 -4.836 14.613 1.00 90.38 129 LYS A C 1
ATOM 983 O O . LYS A 1 129 ? -9.780 -4.344 15.043 1.00 90.38 129 LYS A O 1
ATOM 988 N N . THR A 1 130 ? -10.871 -6.053 14.073 1.00 92.62 130 THR A N 1
ATOM 989 C CA . THR A 1 130 ? -9.689 -6.913 13.923 1.00 92.62 130 THR A CA 1
ATOM 990 C C . THR A 1 130 ? -8.634 -6.271 13.023 1.00 92.62 130 THR A C 1
ATOM 992 O O . THR A 1 130 ? -7.474 -6.198 13.415 1.00 92.62 130 THR A O 1
ATOM 995 N N . MET A 1 131 ? -9.019 -5.745 11.857 1.00 94.50 131 MET A N 1
ATOM 996 C CA . MET A 1 131 ? -8.092 -5.071 10.938 1.00 94.50 131 MET A CA 1
ATOM 997 C C . MET A 1 131 ? -7.398 -3.882 11.607 1.00 94.50 131 MET A C 1
ATOM 999 O O . MET A 1 131 ? -6.184 -3.716 11.511 1.00 94.50 131 MET A O 1
ATOM 1003 N N . VAL A 1 132 ? -8.160 -3.068 12.332 1.00 92.12 132 VAL A N 1
ATOM 1004 C CA . VAL A 1 132 ? -7.641 -1.907 13.063 1.00 92.12 132 VAL A CA 1
ATOM 1005 C C . VAL A 1 132 ? -6.675 -2.335 14.165 1.00 92.12 132 VAL A C 1
ATOM 1007 O O . VAL A 1 132 ? -5.603 -1.746 14.302 1.00 92.12 132 VAL A O 1
ATOM 1010 N N . ALA A 1 133 ? -7.019 -3.380 14.922 1.00 90.94 133 ALA A N 1
ATOM 1011 C CA . ALA A 1 133 ? -6.146 -3.951 15.945 1.00 90.94 133 ALA A CA 1
ATOM 1012 C C . ALA A 1 133 ? -4.846 -4.518 15.348 1.00 90.94 133 ALA A C 1
ATOM 1014 O O . ALA A 1 133 ? -3.795 -4.428 15.974 1.00 90.94 133 ALA A O 1
ATOM 1015 N N . GLN A 1 134 ? -4.908 -5.033 14.118 1.00 93.69 134 GLN A N 1
ATOM 1016 C CA . GLN A 1 134 ? -3.758 -5.480 13.328 1.00 93.69 134 GLN A CA 1
ATOM 1017 C C . GLN A 1 134 ? -2.992 -4.325 12.654 1.00 93.69 134 GLN A C 1
ATOM 1019 O O . GLN A 1 134 ? -2.025 -4.560 11.927 1.00 93.69 134 GLN A O 1
ATOM 1024 N N . GLY A 1 135 ? -3.404 -3.073 12.857 1.00 92.69 135 GLY A N 1
ATOM 1025 C CA . GLY A 1 135 ? -2.704 -1.894 12.355 1.00 92.69 135 GLY A CA 1
ATOM 1026 C C . GLY A 1 135 ? -3.010 -1.519 10.905 1.00 92.69 135 GLY A C 1
ATOM 1027 O O . GLY A 1 135 ? -2.276 -0.707 10.340 1.00 92.69 135 GLY A O 1
ATOM 1028 N N . PHE A 1 136 ? -4.079 -2.054 10.304 1.00 95.56 136 PHE A N 1
ATOM 1029 C CA . PHE A 1 136 ? -4.533 -1.578 8.996 1.00 95.56 136 PHE A CA 1
ATOM 1030 C C . PHE A 1 136 ? -4.889 -0.087 9.071 1.00 95.56 136 PHE A C 1
ATOM 1032 O O . PHE A 1 136 ? -5.498 0.351 10.058 1.00 95.56 136 PHE A O 1
ATOM 1039 N N . PRO A 1 137 ? -4.543 0.699 8.039 1.00 94.69 137 PRO A N 1
ATOM 1040 C CA . PRO A 1 137 ? -5.048 2.052 7.928 1.00 94.69 137 PRO A CA 1
ATOM 1041 C C . PRO A 1 137 ? -6.565 2.054 7.700 1.00 94.69 137 PRO A C 1
ATOM 1043 O O . PRO A 1 137 ? -7.078 1.300 6.868 1.00 94.69 137 PRO A O 1
ATOM 1046 N N . THR A 1 138 ? -7.289 2.892 8.437 1.00 93.25 138 THR A N 1
ATOM 1047 C CA . THR A 1 138 ? -8.737 3.059 8.275 1.00 93.25 138 THR A CA 1
ATOM 1048 C C . THR A 1 138 ? -9.057 3.930 7.064 1.00 93.25 138 THR A C 1
ATOM 1050 O O . THR A 1 138 ? -8.203 4.649 6.546 1.00 93.25 138 THR A O 1
ATOM 1053 N N . ALA A 1 139 ? -10.314 3.903 6.618 1.00 93.00 139 ALA A N 1
ATOM 1054 C CA . ALA A 1 139 ? -10.774 4.806 5.567 1.00 93.00 139 ALA A CA 1
ATOM 1055 C C . ALA A 1 139 ? -10.585 6.284 5.950 1.00 93.00 139 ALA A C 1
ATOM 1057 O O . ALA A 1 139 ? -10.162 7.081 5.122 1.00 93.00 139 ALA A O 1
ATOM 1058 N N . GLU A 1 140 ? -10.844 6.637 7.210 1.00 91.25 140 GLU A N 1
ATOM 1059 C CA . GLU A 1 140 ? -10.636 7.997 7.707 1.00 91.25 140 GLU A CA 1
ATOM 1060 C C . GLU A 1 140 ? -9.155 8.394 7.647 1.00 91.25 140 GLU A C 1
ATOM 1062 O O . GLU A 1 140 ? -8.834 9.479 7.174 1.00 91.25 140 GLU A O 1
ATOM 1067 N N . GLU A 1 141 ? -8.241 7.501 8.036 1.00 94.25 141 GLU A N 1
ATOM 1068 C CA . GLU A 1 141 ? -6.801 7.774 7.974 1.00 94.25 141 GLU A CA 1
ATOM 1069 C C . GLU A 1 141 ? -6.302 7.917 6.532 1.00 94.25 141 GLU A C 1
ATOM 1071 O O . GLU A 1 141 ? -5.456 8.765 6.273 1.00 94.25 141 GLU A O 1
ATOM 1076 N N . TRP A 1 142 ? -6.844 7.149 5.579 1.00 96.12 142 TRP A N 1
ATOM 1077 C CA . TRP A 1 142 ? -6.551 7.344 4.153 1.00 96.12 142 TRP A CA 1
ATOM 1078 C C . TRP A 1 142 ? -7.002 8.716 3.652 1.00 96.12 142 TRP A C 1
ATOM 1080 O O . TRP A 1 142 ? -6.251 9.383 2.942 1.00 96.12 142 TRP A O 1
ATOM 1090 N N .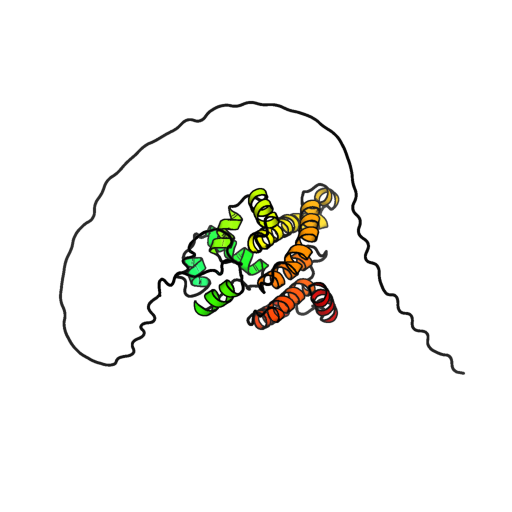 LEU A 1 143 ? -8.203 9.153 4.037 1.00 94.69 143 LEU A N 1
ATOM 1091 C CA . LEU A 1 143 ? -8.723 10.470 3.664 1.00 94.69 143 LEU A CA 1
ATOM 1092 C C . LEU A 1 143 ? -7.905 11.600 4.301 1.00 94.69 143 LEU A C 1
ATOM 1094 O O . LEU A 1 143 ? -7.526 12.537 3.608 1.00 94.69 143 LEU A O 1
ATOM 1098 N N . GLN A 1 144 ? -7.555 11.476 5.581 1.00 93.56 144 GLN A N 1
ATOM 1099 C CA . GLN A 1 144 ? -6.671 12.427 6.259 1.00 93.56 144 GLN A CA 1
ATOM 1100 C C . GLN A 1 144 ? -5.294 12.475 5.589 1.00 93.56 144 GLN A C 1
ATOM 1102 O O . GLN A 1 144 ? -4.790 13.551 5.281 1.00 93.56 144 GLN A O 1
ATOM 1107 N N . ALA A 1 145 ? -4.691 11.314 5.319 1.00 95.62 145 ALA A N 1
ATOM 1108 C CA . ALA A 1 145 ? -3.386 11.236 4.679 1.00 95.62 145 ALA A CA 1
ATOM 1109 C C . ALA A 1 145 ? -3.408 11.858 3.280 1.00 95.62 145 ALA A C 1
ATOM 1111 O O . ALA A 1 145 ? -2.458 12.554 2.926 1.00 95.62 145 ALA A O 1
ATOM 1112 N N . LYS A 1 146 ? -4.475 11.648 2.497 1.00 94.94 146 LYS A N 1
ATOM 1113 C CA . LYS A 1 146 ? -4.658 12.255 1.169 1.00 94.94 146 LYS A CA 1
ATOM 1114 C C . LYS A 1 146 ? -4.547 13.782 1.215 1.00 94.94 146 LYS A C 1
ATOM 1116 O O . LYS A 1 146 ? -3.956 14.362 0.309 1.00 94.94 146 LYS A O 1
ATOM 1121 N N . ASP A 1 147 ? -5.094 14.415 2.247 1.00 93.25 147 ASP A N 1
ATOM 1122 C CA . ASP A 1 147 ? -5.123 15.877 2.365 1.00 93.25 147 ASP A CA 1
ATOM 1123 C C . ASP A 1 147 ? -3.853 16.450 3.031 1.00 93.25 147 ASP A C 1
ATOM 1125 O O . ASP A 1 147 ? -3.635 17.662 3.035 1.00 93.25 147 ASP A O 1
ATOM 1129 N N . MET A 1 148 ? -2.974 15.592 3.557 1.00 94.94 148 MET A N 1
ATOM 1130 C CA . MET A 1 148 ? -1.677 15.996 4.098 1.00 94.94 148 MET A CA 1
ATOM 1131 C C . MET A 1 148 ? -0.622 16.197 3.008 1.00 94.94 148 MET A C 1
ATOM 1133 O O . MET A 1 148 ? -0.502 15.404 2.069 1.00 94.94 148 MET A O 1
ATOM 1137 N N . SER A 1 149 ? 0.229 17.208 3.206 1.00 95.81 149 SER A N 1
ATOM 1138 C CA . SER A 1 149 ? 1.406 17.427 2.367 1.00 95.81 149 SER A CA 1
ATOM 1139 C C . SER A 1 149 ? 2.432 16.300 2.506 1.00 95.81 149 SER A C 1
ATOM 1141 O O . SER A 1 149 ? 2.531 15.632 3.543 1.00 95.81 149 SER A O 1
ATOM 1143 N N . ASP A 1 150 ? 3.242 16.125 1.463 1.00 94.94 150 ASP A N 1
ATOM 1144 C CA . ASP A 1 150 ? 4.323 15.138 1.449 1.00 94.94 150 ASP A CA 1
ATOM 1145 C C . ASP A 1 150 ? 5.334 15.390 2.577 1.00 94.94 150 ASP A C 1
ATOM 1147 O O . ASP A 1 150 ? 5.783 14.442 3.217 1.00 94.94 150 ASP A O 1
ATOM 1151 N N . ASP A 1 151 ? 5.637 16.656 2.884 1.00 96.00 151 ASP A N 1
ATOM 1152 C CA . ASP A 1 151 ? 6.535 17.016 3.985 1.00 96.00 151 ASP A CA 1
ATOM 1153 C C . ASP A 1 151 ? 5.965 16.667 5.359 1.00 96.00 151 ASP A C 1
ATOM 1155 O O . ASP A 1 151 ? 6.695 16.153 6.206 1.00 96.00 151 ASP A O 1
ATOM 1159 N N . ALA A 1 152 ? 4.668 16.891 5.591 1.00 95.50 152 ALA A N 1
ATOM 1160 C CA . ALA A 1 152 ? 4.042 16.533 6.861 1.00 95.50 152 ALA A CA 1
ATOM 1161 C C . ALA A 1 152 ? 4.097 15.015 7.092 1.00 95.50 152 ALA A C 1
ATOM 1163 O O . ALA A 1 152 ? 4.474 14.553 8.173 1.00 95.50 152 ALA A O 1
ATOM 1164 N N . LEU A 1 153 ? 3.788 14.230 6.055 1.00 95.62 153 LEU A N 1
ATOM 1165 C CA . LEU A 1 153 ? 3.895 12.774 6.112 1.00 95.62 153 LEU A CA 1
ATOM 1166 C C . LEU A 1 153 ? 5.328 12.297 6.297 1.00 95.62 153 LEU A C 1
ATOM 1168 O O . LEU A 1 153 ? 5.566 11.407 7.113 1.00 95.62 153 LEU A O 1
ATOM 1172 N N . ARG A 1 154 ? 6.281 12.903 5.585 1.00 95.94 154 ARG A N 1
ATOM 1173 C CA . ARG A 1 154 ? 7.706 12.602 5.720 1.00 95.94 154 ARG A CA 1
ATOM 1174 C C . ARG A 1 154 ? 8.188 12.845 7.148 1.00 95.94 154 ARG A C 1
ATOM 1176 O O . ARG A 1 154 ? 8.777 11.944 7.737 1.00 95.94 154 ARG A O 1
ATOM 1183 N N . ILE A 1 155 ? 7.888 14.008 7.729 1.00 96.12 155 ILE A N 1
ATOM 1184 C CA . ILE A 1 155 ? 8.281 14.360 9.103 1.00 96.12 155 ILE A CA 1
ATOM 1185 C C . ILE A 1 155 ? 7.703 13.352 10.106 1.00 96.12 155 ILE A C 1
ATOM 1187 O O . ILE A 1 155 ? 8.426 12.846 10.965 1.00 96.12 155 ILE A O 1
ATOM 1191 N N . MET A 1 156 ? 6.422 12.992 9.982 1.00 93.94 156 MET A N 1
ATOM 1192 C CA . MET A 1 156 ? 5.809 11.980 10.852 1.00 93.94 156 MET A CA 1
ATOM 1193 C C . MET A 1 156 ? 6.425 10.586 10.660 1.00 93.94 156 MET A C 1
ATOM 1195 O O . MET A 1 156 ? 6.628 9.853 11.632 1.00 93.94 156 MET A O 1
ATOM 1199 N N . ALA A 1 157 ? 6.738 10.212 9.418 1.00 93.88 157 ALA A N 1
ATOM 1200 C CA . ALA A 1 157 ? 7.374 8.942 9.088 1.00 93.88 157 ALA A CA 1
ATOM 1201 C C . ALA A 1 157 ? 8.805 8.846 9.651 1.00 93.88 157 ALA A C 1
ATOM 1203 O O . ALA A 1 157 ? 9.208 7.802 10.181 1.00 93.88 157 ALA A O 1
ATOM 1204 N N . GLU A 1 158 ? 9.570 9.935 9.560 1.00 93.12 158 GLU A N 1
ATOM 1205 C CA . GLU A 1 158 ? 10.902 10.097 10.151 1.00 93.12 158 GLU A CA 1
ATOM 1206 C C . GLU A 1 158 ? 10.843 10.051 11.681 1.00 93.12 158 GLU A C 1
ATOM 1208 O O . GLU A 1 158 ? 11.656 9.356 12.287 1.00 93.12 158 GLU A O 1
ATOM 1213 N N . GLY A 1 159 ? 9.813 10.657 12.280 1.00 90.81 159 GLY A N 1
ATOM 1214 C CA . GLY A 1 159 ? 9.507 10.585 13.712 1.00 90.81 159 GLY A CA 1
ATOM 1215 C C . GLY A 1 159 ? 9.042 9.211 14.215 1.00 90.81 159 GLY A C 1
ATOM 1216 O O . GLY A 1 159 ? 8.747 9.062 15.398 1.00 90.81 159 GLY A O 1
ATOM 1217 N N . GLY A 1 160 ? 8.971 8.196 13.346 1.00 89.88 160 GLY A N 1
ATOM 1218 C CA . GLY A 1 160 ? 8.696 6.809 13.730 1.00 89.88 160 GLY A CA 1
ATOM 1219 C C . GLY A 1 160 ? 7.229 6.383 13.651 1.00 89.88 160 GLY A C 1
ATOM 1220 O O . GLY A 1 160 ? 6.919 5.244 14.002 1.00 89.88 160 GLY A O 1
ATOM 1221 N N . ASN A 1 161 ? 6.320 7.232 13.157 1.00 91.50 161 ASN A N 1
ATOM 1222 C CA . ASN A 1 161 ? 4.925 6.833 12.973 1.00 91.50 161 ASN A CA 1
ATOM 1223 C C . ASN A 1 161 ? 4.806 5.808 11.827 1.00 91.50 161 ASN A C 1
ATOM 1225 O O . ASN A 1 161 ? 5.025 6.128 10.658 1.00 91.50 161 ASN A O 1
ATOM 1229 N N . GLN A 1 162 ? 4.440 4.567 12.159 1.00 91.88 162 GLN A N 1
ATOM 1230 C CA . GLN A 1 162 ? 4.400 3.448 11.207 1.00 91.88 162 GLN A CA 1
ATOM 1231 C C . GLN A 1 162 ? 3.353 3.625 10.096 1.00 91.88 162 GLN A C 1
ATOM 1233 O O . GLN A 1 162 ? 3.585 3.197 8.964 1.00 91.88 162 GLN A O 1
ATOM 1238 N N . LYS A 1 163 ? 2.212 4.264 10.390 1.00 93.00 163 LYS A N 1
ATOM 1239 C CA . LYS A 1 163 ? 1.185 4.559 9.378 1.00 93.00 163 LYS A CA 1
ATOM 1240 C C . LYS A 1 163 ? 1.615 5.703 8.470 1.00 93.00 163 LYS A C 1
ATOM 1242 O O . LYS A 1 163 ? 1.460 5.592 7.262 1.00 93.00 163 LYS A O 1
ATOM 1247 N N . ALA A 1 164 ? 2.255 6.737 9.014 1.00 95.00 164 ALA A N 1
ATOM 1248 C CA . ALA A 1 164 ? 2.859 7.786 8.198 1.00 95.00 164 ALA A CA 1
ATOM 1249 C C . ALA A 1 164 ? 3.955 7.231 7.275 1.00 95.00 164 ALA A C 1
ATOM 1251 O O . ALA A 1 164 ? 4.007 7.611 6.112 1.00 95.00 164 ALA A O 1
ATOM 1252 N N . GLN A 1 165 ? 4.779 6.283 7.746 1.00 95.19 165 GLN A N 1
ATOM 1253 C CA . GLN A 1 165 ? 5.739 5.572 6.888 1.00 95.19 165 GLN A CA 1
ATOM 1254 C C . GLN A 1 165 ? 5.035 4.843 5.738 1.00 95.19 165 GLN A C 1
ATOM 1256 O O . GLN A 1 165 ? 5.483 4.940 4.598 1.00 95.19 165 GLN A O 1
ATOM 1261 N N . ALA A 1 166 ? 3.918 4.163 6.019 1.00 96.12 166 ALA A N 1
ATOM 1262 C CA . ALA A 1 166 ? 3.128 3.481 4.999 1.00 96.12 166 ALA A CA 1
ATOM 1263 C C . ALA A 1 166 ? 2.513 4.458 3.979 1.00 96.12 166 ALA A C 1
ATOM 1265 O O . ALA A 1 166 ? 2.644 4.241 2.778 1.00 96.12 166 ALA A O 1
ATOM 1266 N N . PHE A 1 167 ? 1.900 5.552 4.437 1.00 97.62 167 PHE A N 1
ATOM 1267 C CA . PHE A 1 167 ? 1.294 6.562 3.563 1.00 97.62 167 PHE A CA 1
ATOM 1268 C C . PHE A 1 167 ? 2.318 7.348 2.750 1.00 97.62 167 PHE A C 1
ATOM 1270 O O . PHE A 1 167 ? 2.076 7.657 1.586 1.00 97.62 167 PHE A O 1
ATOM 1277 N N . TYR A 1 168 ? 3.470 7.668 3.340 1.00 97.50 168 TYR A N 1
ATOM 1278 C CA . TYR A 1 168 ? 4.540 8.345 2.621 1.00 97.50 168 TYR A CA 1
ATOM 1279 C C . TYR A 1 168 ? 5.159 7.427 1.561 1.00 97.50 168 TYR A C 1
ATOM 1281 O O . TYR A 1 168 ? 5.387 7.860 0.436 1.00 97.50 168 TYR A O 1
ATOM 1289 N N . LEU A 1 169 ? 5.358 6.141 1.876 1.00 97.88 169 LEU A N 1
ATOM 1290 C CA . LEU A 1 169 ? 5.778 5.151 0.884 1.00 97.88 169 LEU A CA 1
ATOM 1291 C C . LEU A 1 169 ? 4.745 5.020 -0.246 1.00 97.88 169 LEU A C 1
ATOM 1293 O O . LEU A 1 169 ? 5.129 5.137 -1.407 1.00 97.88 169 LEU A O 1
ATOM 1297 N N . ASP A 1 170 ? 3.455 4.859 0.080 1.00 97.56 170 ASP A N 1
ATOM 1298 C CA . ASP A 1 170 ? 2.346 4.824 -0.892 1.00 97.56 170 ASP A CA 1
ATOM 1299 C C . ASP A 1 170 ? 2.378 6.024 -1.847 1.00 97.56 170 ASP A C 1
ATOM 1301 O O . ASP A 1 170 ? 2.258 5.841 -3.058 1.00 97.56 170 ASP A O 1
ATOM 1305 N N . ARG A 1 171 ? 2.594 7.233 -1.314 1.00 97.06 171 ARG A N 1
ATOM 1306 C CA . ARG A 1 171 ? 2.721 8.475 -2.087 1.00 97.06 171 ARG A CA 1
ATOM 1307 C C . ARG A 1 171 ? 3.825 8.373 -3.134 1.00 97.06 171 ARG A C 1
ATOM 1309 O O . ARG A 1 171 ? 3.598 8.662 -4.305 1.00 97.06 171 ARG A O 1
ATOM 1316 N N . MET A 1 172 ? 5.018 7.957 -2.705 1.00 97.31 172 MET A N 1
ATOM 1317 C CA . MET A 1 172 ? 6.194 7.897 -3.571 1.00 97.31 172 MET A CA 1
ATOM 1318 C C . MET A 1 172 ? 6.008 6.867 -4.684 1.00 97.31 172 MET A C 1
ATOM 1320 O O . MET A 1 172 ? 6.265 7.178 -5.845 1.00 97.31 172 MET A O 1
ATOM 1324 N N . VAL A 1 173 ? 5.505 5.669 -4.370 1.00 96.69 173 VAL A N 1
ATOM 1325 C CA . VAL A 1 173 ? 5.261 4.672 -5.420 1.00 96.69 173 VAL A CA 1
ATOM 1326 C C . VAL A 1 173 ? 4.101 5.074 -6.333 1.00 96.69 173 VAL A C 1
ATOM 1328 O O . VAL A 1 173 ? 4.240 4.951 -7.544 1.00 96.69 173 VAL A O 1
ATOM 1331 N N . SER A 1 174 ? 2.994 5.604 -5.805 1.00 94.56 174 SER A N 1
ATOM 1332 C CA . SER A 1 174 ? 1.819 5.942 -6.621 1.00 94.56 174 SER A CA 1
ATOM 1333 C C . SER A 1 174 ? 2.134 7.056 -7.614 1.00 94.56 174 SER A C 1
ATOM 1335 O O . SER A 1 174 ? 1.862 6.911 -8.803 1.00 94.56 174 SER A O 1
ATOM 1337 N N . ASN A 1 175 ? 2.796 8.122 -7.156 1.00 93.50 175 ASN A N 1
ATOM 1338 C CA . ASN A 1 175 ? 3.189 9.230 -8.025 1.00 93.50 175 ASN A CA 1
ATOM 1339 C C . ASN A 1 175 ? 4.229 8.784 -9.071 1.00 93.50 175 ASN A C 1
ATOM 1341 O O . ASN A 1 175 ? 4.199 9.233 -10.215 1.00 93.50 175 ASN A O 1
ATOM 1345 N N . SER A 1 176 ? 5.132 7.863 -8.709 1.00 92.88 176 SER A N 1
ATOM 1346 C CA . SER A 1 176 ? 6.048 7.254 -9.678 1.00 92.88 176 SER A CA 1
ATOM 1347 C C . SER A 1 176 ? 5.309 6.396 -10.709 1.00 92.88 176 SER A C 1
ATOM 1349 O O . SER A 1 176 ? 5.643 6.442 -11.891 1.00 92.88 176 SER A O 1
ATOM 1351 N N . ALA A 1 177 ? 4.328 5.603 -10.275 1.00 90.19 177 ALA A N 1
ATOM 1352 C CA . ALA A 1 177 ? 3.563 4.698 -11.125 1.00 90.19 177 ALA A CA 1
ATOM 1353 C C . ALA A 1 177 ? 2.687 5.452 -12.136 1.00 90.19 177 ALA A C 1
ATOM 1355 O O . ALA A 1 177 ? 2.557 5.018 -13.279 1.00 90.19 177 ALA A O 1
ATOM 1356 N N . GLU A 1 178 ? 2.139 6.611 -11.760 1.00 88.75 178 GLU A N 1
ATOM 1357 C CA . GLU A 1 178 ? 1.410 7.495 -12.682 1.00 88.75 178 GLU A CA 1
ATOM 1358 C C . GLU A 1 178 ? 2.298 7.963 -13.847 1.00 88.75 178 GLU A C 1
ATOM 1360 O O . GLU A 1 178 ? 1.857 8.010 -14.999 1.00 88.75 178 GLU A O 1
ATOM 1365 N N . LEU A 1 179 ? 3.580 8.218 -13.571 1.00 87.81 179 LEU A N 1
ATOM 1366 C CA . LEU A 1 179 ? 4.570 8.621 -14.571 1.00 87.81 179 LEU A CA 1
ATOM 1367 C C . LEU A 1 179 ? 5.185 7.434 -15.329 1.00 87.81 179 LEU A C 1
ATOM 1369 O O . LEU A 1 179 ? 5.814 7.638 -16.365 1.00 87.81 179 LEU A O 1
ATOM 1373 N N . ALA A 1 180 ? 4.988 6.194 -14.871 1.00 82.31 180 ALA A N 1
ATOM 1374 C CA . ALA A 1 180 ? 5.582 5.010 -15.494 1.00 82.31 180 ALA A CA 1
ATOM 1375 C C . ALA A 1 180 ? 5.068 4.766 -16.924 1.00 82.31 180 ALA A C 1
ATOM 1377 O O . ALA A 1 180 ? 5.812 4.260 -17.757 1.00 82.31 180 ALA A O 1
ATOM 1378 N N . SER A 1 181 ? 3.839 5.189 -17.244 1.00 80.06 181 SER A N 1
ATOM 1379 C CA . SER A 1 181 ? 3.291 5.115 -18.610 1.00 80.06 181 SER A CA 1
ATOM 1380 C C . SER A 1 181 ? 4.094 5.939 -19.629 1.00 80.06 181 SER A C 1
ATOM 1382 O O . SER A 1 181 ? 4.183 5.569 -20.800 1.00 80.06 181 SER A O 1
ATOM 1384 N N . ILE A 1 182 ? 4.738 7.021 -19.177 1.00 84.00 182 ILE A N 1
ATOM 1385 C CA . ILE A 1 182 ? 5.618 7.854 -20.005 1.00 84.00 182 ILE A CA 1
ATOM 1386 C C . ILE A 1 182 ? 6.903 7.094 -20.337 1.00 84.00 182 ILE A C 1
ATOM 1388 O O . ILE A 1 182 ? 7.443 7.267 -21.424 1.00 84.00 182 ILE A O 1
ATOM 1392 N N . ARG A 1 183 ? 7.379 6.222 -19.440 1.00 83.25 183 ARG A N 1
ATOM 1393 C CA . ARG A 1 183 ? 8.640 5.487 -19.599 1.00 83.25 183 ARG A CA 1
ATOM 1394 C C . ARG A 1 183 ? 8.668 4.628 -20.860 1.00 83.25 183 ARG A C 1
ATOM 1396 O O . ARG A 1 183 ? 9.700 4.580 -21.517 1.00 83.25 183 ARG A O 1
ATOM 1403 N N . GLU A 1 184 ? 7.556 3.976 -21.202 1.00 81.50 184 GLU A N 1
ATOM 1404 C CA . GLU A 1 184 ? 7.481 3.124 -22.399 1.00 81.50 184 GLU A CA 1
ATOM 1405 C C . GLU A 1 184 ? 7.456 3.955 -23.687 1.00 81.50 184 GLU A C 1
ATOM 1407 O O . GLU A 1 184 ? 8.043 3.576 -24.697 1.00 81.50 184 GLU A O 1
ATOM 1412 N N . GLN A 1 185 ? 6.766 5.096 -23.647 1.00 87.00 185 GLN A N 1
ATOM 1413 C CA . GLN A 1 185 ? 6.502 5.933 -24.818 1.00 87.00 185 GLN A CA 1
ATOM 1414 C C . GLN A 1 185 ? 7.652 6.902 -25.111 1.00 87.00 185 GLN A C 1
ATOM 1416 O O . GLN A 1 185 ? 7.942 7.199 -26.268 1.00 87.00 185 GLN A O 1
ATOM 1421 N N . ASN A 1 186 ? 8.286 7.426 -24.060 1.00 90.19 186 ASN A N 1
ATOM 1422 C CA . ASN A 1 186 ? 9.352 8.415 -24.126 1.00 90.19 186 ASN A CA 1
ATOM 1423 C C . ASN A 1 186 ? 10.286 8.296 -22.900 1.00 90.19 186 ASN A C 1
ATOM 1425 O O . ASN A 1 186 ? 10.122 9.028 -21.915 1.00 90.19 186 ASN A O 1
ATOM 1429 N N . PRO A 1 187 ? 11.285 7.395 -22.959 1.00 87.56 187 PRO A N 1
ATOM 1430 C CA . PRO A 1 187 ? 12.234 7.177 -21.868 1.00 87.56 187 PRO A CA 1
ATOM 1431 C C . PRO A 1 187 ? 12.951 8.458 -21.420 1.00 87.56 187 PRO A C 1
ATOM 1433 O O . PRO A 1 187 ? 13.032 8.725 -20.224 1.00 87.56 187 PRO A O 1
ATOM 1436 N N . ASP A 1 188 ? 13.388 9.305 -22.356 1.00 91.44 188 ASP A N 1
ATOM 1437 C CA . ASP A 1 188 ? 14.094 10.556 -22.042 1.00 91.44 188 ASP A CA 1
ATOM 1438 C C . ASP A 1 188 ? 13.220 11.546 -21.260 1.00 91.44 188 ASP A C 1
ATOM 1440 O O . ASP A 1 188 ? 13.715 12.275 -20.395 1.00 91.44 188 ASP A O 1
ATOM 1444 N N . ALA A 1 189 ? 11.918 11.599 -21.559 1.00 90.81 189 ALA A N 1
ATOM 1445 C CA . ALA A 1 189 ? 10.973 12.421 -20.807 1.00 90.81 189 ALA A CA 1
ATOM 1446 C C . ALA A 1 189 ? 10.727 11.856 -19.403 1.00 90.81 189 ALA A C 1
ATOM 1448 O O . ALA A 1 189 ? 10.630 12.628 -18.449 1.00 90.81 189 ALA A O 1
ATOM 1449 N N . TYR A 1 190 ? 10.669 10.528 -19.259 1.00 89.62 190 TYR A N 1
ATOM 1450 C CA . TYR A 1 190 ? 10.559 9.886 -17.952 1.00 89.62 190 TYR A CA 1
ATOM 1451 C C . TYR A 1 190 ? 11.787 10.165 -17.079 1.00 89.62 190 TYR A C 1
ATOM 1453 O O . TYR A 1 190 ? 11.617 10.587 -15.935 1.00 89.62 190 TYR A O 1
ATOM 1461 N N . GLU A 1 191 ? 13.001 10.030 -17.621 1.00 88.25 191 GLU A N 1
ATOM 1462 C CA . GLU A 1 191 ? 14.251 10.285 -16.886 1.00 88.25 191 GLU A CA 1
ATOM 1463 C C . GLU A 1 191 ? 14.378 11.740 -16.402 1.00 88.25 191 GLU A C 1
ATOM 1465 O O . GLU A 1 191 ? 14.953 12.009 -15.350 1.00 88.25 191 GLU A O 1
ATOM 1470 N N . LYS A 1 192 ? 13.789 12.693 -17.134 1.00 92.31 192 LYS A N 1
ATOM 1471 C CA . LYS A 1 192 ? 13.737 14.115 -16.745 1.00 92.31 192 LYS A CA 1
ATOM 1472 C C . LYS A 1 192 ? 12.557 14.460 -15.830 1.00 92.31 192 LYS A C 1
ATOM 1474 O O . LYS A 1 192 ? 12.486 15.581 -15.326 1.00 92.31 192 LYS A O 1
ATOM 1479 N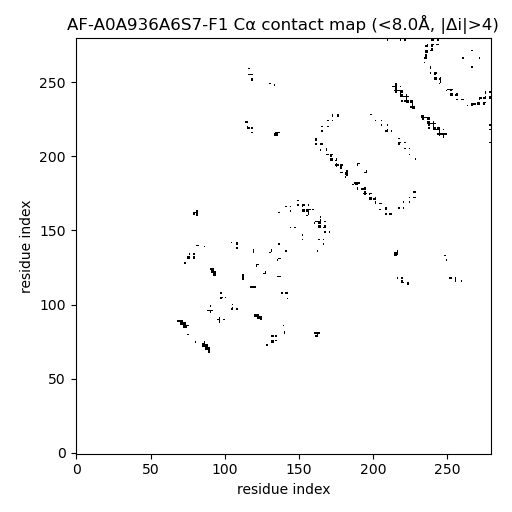 N . SER A 1 193 ? 11.612 13.540 -15.643 1.00 92.38 193 SER A N 1
ATOM 1480 C CA . SER A 1 193 ? 10.450 13.728 -14.773 1.00 92.38 193 SER A CA 1
ATOM 1481 C C . SER A 1 193 ? 10.797 13.484 -13.297 1.00 92.38 193 SER A C 1
ATOM 1483 O O . SER A 1 193 ? 11.911 13.112 -12.935 1.00 92.38 193 SER A O 1
ATOM 1485 N N . ASN A 1 194 ? 9.807 13.637 -12.415 1.00 92.38 194 ASN A N 1
ATOM 1486 C CA . ASN A 1 194 ? 9.956 13.261 -11.008 1.00 92.38 194 ASN A CA 1
ATOM 1487 C C . ASN A 1 194 ? 9.850 11.746 -10.751 1.00 92.38 194 ASN A C 1
ATOM 1489 O O . ASN A 1 194 ? 10.156 11.319 -9.637 1.00 92.38 194 ASN A O 1
ATOM 1493 N N . GLY A 1 195 ? 9.447 10.949 -11.749 1.00 91.88 195 GLY A N 1
ATOM 1494 C CA . GLY A 1 195 ? 9.200 9.509 -11.625 1.00 91.88 195 GLY A CA 1
ATOM 1495 C C . GLY A 1 195 ? 10.395 8.733 -11.063 1.00 91.88 195 GLY A C 1
ATOM 1496 O O . GLY A 1 195 ? 10.266 8.160 -9.981 1.00 91.88 195 GLY A O 1
ATOM 1497 N N . PRO A 1 196 ? 11.585 8.784 -11.695 1.00 92.12 196 PRO A N 1
ATOM 1498 C CA . PRO A 1 196 ? 12.774 8.089 -11.195 1.00 92.12 196 PRO A CA 1
ATOM 1499 C C . PRO A 1 196 ? 13.126 8.455 -9.749 1.00 92.12 196 PRO A C 1
ATOM 1501 O O . PRO A 1 196 ? 13.399 7.582 -8.927 1.00 92.12 196 PRO A O 1
ATOM 1504 N N . ARG A 1 197 ? 13.051 9.745 -9.397 1.00 93.69 197 ARG A N 1
ATOM 1505 C CA . ARG A 1 197 ? 13.336 10.222 -8.036 1.00 93.69 197 ARG A CA 1
ATOM 1506 C C . ARG A 1 197 ? 12.354 9.646 -7.013 1.00 93.69 197 ARG A C 1
ATOM 1508 O O . ARG A 1 197 ? 12.761 9.259 -5.919 1.00 93.69 197 ARG A O 1
ATOM 1515 N N . MET A 1 198 ? 11.073 9.573 -7.365 1.00 95.19 198 MET A N 1
ATOM 1516 C CA . MET A 1 198 ? 10.031 8.992 -6.516 1.00 95.19 198 MET A CA 1
ATOM 1517 C C . MET A 1 198 ? 10.190 7.468 -6.383 1.00 95.19 198 MET A C 1
ATOM 1519 O O . MET A 1 198 ? 10.115 6.954 -5.268 1.00 95.19 198 MET A O 1
ATOM 1523 N N . ALA A 1 199 ? 10.517 6.756 -7.467 1.00 93.81 199 ALA A N 1
ATOM 1524 C CA . ALA A 1 199 ? 10.839 5.324 -7.447 1.00 93.81 199 ALA A CA 1
ATOM 1525 C C . ALA A 1 199 ? 12.045 5.000 -6.552 1.00 93.81 199 ALA A C 1
ATOM 1527 O O . ALA A 1 199 ? 12.003 4.063 -5.748 1.00 93.81 199 ALA A O 1
ATOM 1528 N N . MET A 1 200 ? 13.114 5.798 -6.657 1.00 94.44 200 MET A N 1
ATOM 1529 C CA . MET A 1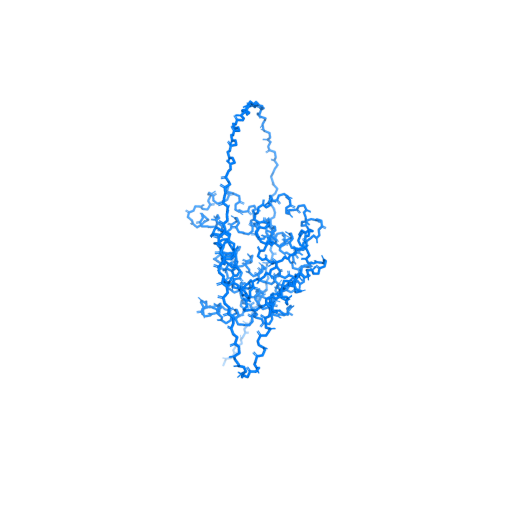 200 ? 14.289 5.670 -5.794 1.00 94.44 200 MET A CA 1
ATOM 1530 C C . MET A 1 200 ? 13.915 5.896 -4.330 1.00 94.44 200 MET A C 1
ATOM 1532 O O . MET A 1 200 ? 14.307 5.108 -3.469 1.00 94.44 200 MET A O 1
ATOM 1536 N N . LYS A 1 201 ? 13.106 6.924 -4.037 1.00 95.81 201 LYS A N 1
ATOM 1537 C CA . LYS A 1 201 ? 12.676 7.192 -2.663 1.00 95.81 201 LYS A CA 1
ATOM 1538 C C . LYS A 1 201 ? 11.790 6.078 -2.105 1.00 95.81 201 LYS A C 1
ATOM 1540 O O . LYS A 1 201 ? 11.963 5.688 -0.954 1.00 95.81 201 LYS A O 1
ATOM 1545 N N . ALA A 1 202 ? 10.881 5.527 -2.907 1.00 96.88 202 ALA A N 1
ATOM 1546 C CA . ALA A 1 202 ? 10.079 4.370 -2.516 1.00 96.88 202 ALA A CA 1
ATOM 1547 C C . ALA A 1 202 ? 10.965 3.149 -2.201 1.00 96.88 202 ALA A C 1
ATOM 1549 O O . ALA A 1 202 ? 10.777 2.510 -1.167 1.00 96.88 202 ALA A O 1
ATOM 1550 N N . SER A 1 203 ? 11.980 2.886 -3.031 1.00 94.69 203 SER A N 1
ATOM 1551 C CA . SER A 1 203 ? 12.963 1.811 -2.808 1.00 94.69 203 SER A CA 1
ATOM 1552 C C . SER A 1 203 ? 13.781 2.001 -1.525 1.00 94.69 203 SER A C 1
ATOM 1554 O O . SER A 1 203 ? 14.091 1.028 -0.848 1.00 94.69 203 SER A O 1
ATOM 1556 N N . GLU A 1 204 ? 14.106 3.242 -1.154 1.00 94.50 204 GLU A N 1
ATOM 1557 C CA . GLU A 1 204 ? 14.787 3.564 0.111 1.00 94.50 204 GLU A CA 1
ATOM 1558 C C . GLU A 1 204 ? 13.878 3.326 1.331 1.00 94.50 204 GLU A C 1
ATOM 1560 O O . GLU A 1 204 ? 14.316 2.831 2.371 1.00 94.50 204 GLU A O 1
ATOM 1565 N N . LEU A 1 205 ? 12.595 3.677 1.215 1.00 95.12 205 LEU A N 1
ATOM 1566 C CA . LEU A 1 205 ? 11.625 3.596 2.309 1.00 95.12 205 LEU A CA 1
ATOM 1567 C C . LEU A 1 205 ? 11.101 2.173 2.545 1.00 95.12 205 LEU A C 1
ATOM 1569 O O . LEU A 1 205 ? 10.778 1.830 3.685 1.00 95.12 205 LEU A O 1
ATOM 1573 N N . ALA A 1 206 ? 11.008 1.346 1.500 1.00 95.44 206 ALA A N 1
ATOM 1574 C CA . ALA A 1 206 ? 10.428 0.007 1.583 1.00 95.44 206 ALA A CA 1
ATOM 1575 C C . ALA A 1 206 ? 11.125 -0.903 2.619 1.00 95.44 206 ALA A C 1
ATOM 1577 O O . ALA A 1 206 ? 10.415 -1.442 3.474 1.00 95.44 206 ALA A O 1
ATOM 1578 N N . PRO A 1 207 ? 12.471 -1.008 2.676 1.00 92.62 207 PRO A N 1
ATOM 1579 C CA . PRO A 1 207 ? 13.154 -1.777 3.719 1.00 92.62 207 PRO A CA 1
ATOM 1580 C C . PRO A 1 207 ? 12.866 -1.263 5.133 1.00 92.62 207 PRO A C 1
ATOM 1582 O O . PRO A 1 207 ? 12.714 -2.052 6.066 1.00 92.62 207 PRO A O 1
ATOM 1585 N N . LYS A 1 208 ? 12.738 0.061 5.308 1.00 91.69 208 LYS A N 1
ATOM 1586 C CA . LYS A 1 208 ? 12.382 0.650 6.606 1.00 91.69 208 LYS A CA 1
ATOM 1587 C C . LYS A 1 208 ? 10.984 0.204 7.025 1.00 91.69 208 LYS A C 1
ATOM 1589 O O . LYS A 1 208 ? 10.833 -0.288 8.136 1.00 91.69 208 LYS A O 1
ATOM 1594 N N . VAL A 1 209 ? 9.996 0.305 6.132 1.00 92.62 209 VAL A N 1
ATOM 1595 C CA . VAL A 1 209 ? 8.624 -0.174 6.380 1.00 92.62 209 VAL A CA 1
ATOM 1596 C C . VAL A 1 209 ? 8.604 -1.674 6.677 1.00 92.62 209 VAL A C 1
ATOM 1598 O O . VAL A 1 209 ? 7.951 -2.090 7.632 1.00 92.62 209 VAL A O 1
ATOM 1601 N N . GLN A 1 210 ? 9.343 -2.484 5.917 1.00 92.00 210 GLN A N 1
ATOM 1602 C CA . GLN A 1 210 ? 9.474 -3.926 6.152 1.00 92.00 210 GLN A CA 1
ATOM 1603 C C . GLN A 1 210 ? 10.011 -4.226 7.558 1.00 92.00 210 GLN A C 1
ATOM 1605 O O . GLN A 1 210 ? 9.464 -5.084 8.260 1.00 92.00 210 GLN A O 1
ATOM 1610 N N . ALA A 1 211 ? 11.039 -3.493 7.991 1.00 90.25 211 ALA A N 1
ATOM 1611 C CA . ALA A 1 211 ? 11.681 -3.681 9.285 1.00 90.25 211 ALA A CA 1
ATOM 1612 C C . ALA A 1 211 ? 10.796 -3.228 10.459 1.00 90.25 211 ALA A C 1
ATOM 1614 O O . ALA A 1 211 ? 10.674 -3.953 11.453 1.00 90.25 211 ALA A O 1
ATOM 1615 N N . THR A 1 212 ? 10.165 -2.056 10.357 1.00 89.25 212 THR A N 1
ATOM 1616 C CA . THR A 1 212 ? 9.494 -1.393 11.487 1.00 89.25 212 THR A CA 1
ATOM 1617 C C . THR A 1 212 ? 8.000 -1.684 11.568 1.00 89.25 212 THR A C 1
ATOM 1619 O O . THR A 1 212 ? 7.467 -1.768 12.674 1.00 89.25 212 THR A O 1
ATOM 1622 N N . ASN A 1 213 ? 7.305 -1.847 10.439 1.00 89.69 213 ASN A N 1
ATOM 1623 C CA . ASN A 1 213 ? 5.857 -2.007 10.412 1.00 89.69 213 ASN A CA 1
ATOM 1624 C C . ASN A 1 213 ? 5.486 -3.494 10.423 1.00 89.69 213 ASN A C 1
ATOM 1626 O O . ASN A 1 213 ? 5.669 -4.215 9.440 1.00 89.69 213 ASN A O 1
ATOM 1630 N N . LYS A 1 214 ? 4.954 -3.954 11.559 1.00 89.75 214 LYS A N 1
ATOM 1631 C CA . LYS A 1 214 ? 4.546 -5.352 11.770 1.00 89.75 214 LYS A CA 1
ATOM 1632 C C . LYS A 1 214 ? 3.092 -5.632 11.391 1.00 89.75 214 LYS A C 1
ATOM 1634 O O . LYS A 1 214 ? 2.666 -6.778 11.482 1.00 89.75 214 LYS A O 1
ATOM 1639 N N . SER A 1 215 ? 2.347 -4.623 10.937 1.00 94.69 215 SER A N 1
ATOM 1640 C CA . SER A 1 215 ? 0.991 -4.834 10.439 1.00 94.69 215 SER A CA 1
ATOM 1641 C C . SER A 1 215 ? 0.997 -5.801 9.247 1.00 94.69 215 SER A C 1
ATOM 1643 O O . SER A 1 215 ? 1.898 -5.714 8.399 1.00 94.69 215 SER A O 1
ATOM 1645 N N . PRO A 1 216 ? -0.021 -6.671 9.105 1.00 97.06 216 PRO A N 1
ATOM 1646 C CA . PRO A 1 216 ? -0.241 -7.407 7.866 1.00 97.06 216 PRO A CA 1
ATOM 1647 C C . PRO A 1 216 ? -0.380 -6.491 6.649 1.00 97.06 216 PRO A C 1
ATOM 1649 O O . PRO A 1 216 ? 0.043 -6.865 5.558 1.00 97.06 216 PRO A O 1
ATOM 1652 N N . PHE A 1 217 ? -0.893 -5.266 6.834 1.00 97.50 217 PHE A N 1
ATOM 1653 C CA . PHE A 1 217 ? -1.039 -4.301 5.747 1.00 97.50 217 PHE A CA 1
ATOM 1654 C C . PHE A 1 217 ? 0.293 -3.975 5.054 1.00 97.50 217 PHE A C 1
ATOM 1656 O O . PHE A 1 217 ? 0.329 -3.789 3.839 1.00 97.50 217 PHE A O 1
ATOM 1663 N N . ALA A 1 218 ? 1.404 -3.979 5.797 1.00 96.25 218 ALA A N 1
ATOM 1664 C CA . ALA A 1 218 ? 2.722 -3.746 5.216 1.00 96.25 218 ALA A CA 1
ATOM 1665 C C . ALA A 1 218 ? 3.115 -4.824 4.185 1.00 96.25 218 ALA A C 1
ATOM 1667 O O . ALA A 1 218 ? 3.858 -4.513 3.262 1.00 96.25 218 ALA A O 1
ATOM 1668 N N . GLY A 1 219 ? 2.578 -6.049 4.273 1.00 97.12 219 GLY A N 1
ATOM 1669 C CA . GLY A 1 219 ? 2.752 -7.068 3.233 1.00 97.12 219 GLY A CA 1
ATOM 1670 C C . GLY A 1 219 ? 2.126 -6.648 1.902 1.00 97.12 219 GLY A C 1
ATOM 1671 O O . GLY A 1 219 ? 2.806 -6.640 0.877 1.00 97.12 219 GLY A O 1
ATOM 1672 N N . TYR A 1 220 ? 0.863 -6.203 1.916 1.00 98.12 220 TYR A N 1
ATOM 1673 C CA . TYR A 1 220 ? 0.199 -5.688 0.711 1.00 98.12 220 TYR A CA 1
ATOM 1674 C C . TYR A 1 220 ? 0.896 -4.444 0.156 1.00 98.12 220 TYR A C 1
ATOM 1676 O O . TYR A 1 220 ? 1.028 -4.315 -1.059 1.00 98.12 220 TYR A O 1
ATOM 1684 N N . LEU A 1 221 ? 1.370 -3.553 1.034 1.00 98.06 221 LEU A N 1
ATOM 1685 C CA . LEU A 1 221 ? 2.118 -2.364 0.634 1.00 98.06 221 LEU A CA 1
ATOM 1686 C C . LEU A 1 221 ? 3.430 -2.716 -0.072 1.00 98.06 221 LEU A C 1
ATOM 1688 O O . LEU A 1 221 ? 3.687 -2.193 -1.151 1.00 98.06 221 LEU A O 1
ATOM 1692 N N . LEU A 1 222 ? 4.235 -3.620 0.491 1.00 96.81 222 LEU A N 1
ATOM 1693 C CA . LEU A 1 222 ? 5.478 -4.066 -0.144 1.00 96.81 222 LEU A CA 1
ATOM 1694 C C . LEU A 1 222 ? 5.195 -4.774 -1.472 1.00 96.81 222 LEU A C 1
ATOM 1696 O O . LEU A 1 222 ? 5.844 -4.471 -2.469 1.00 96.81 222 LEU A O 1
ATOM 1700 N N . GLY A 1 223 ? 4.181 -5.643 -1.514 1.00 97.50 223 GLY A N 1
ATOM 1701 C CA . GLY A 1 223 ? 3.772 -6.299 -2.755 1.00 97.50 223 GLY A CA 1
ATOM 1702 C C . GLY A 1 223 ? 3.391 -5.302 -3.848 1.00 97.50 223 GLY A C 1
ATOM 1703 O O . GLY A 1 223 ? 3.839 -5.442 -4.983 1.00 97.50 223 GLY A O 1
ATOM 1704 N N . TYR A 1 224 ? 2.629 -4.260 -3.504 1.00 97.44 224 TYR A N 1
ATOM 1705 C CA . TYR A 1 224 ? 2.313 -3.166 -4.422 1.00 97.44 224 TYR A CA 1
ATOM 1706 C C . TYR A 1 224 ? 3.575 -2.421 -4.878 1.00 97.44 224 TYR A C 1
ATOM 1708 O O . TYR A 1 224 ? 3.779 -2.256 -6.078 1.00 97.44 224 TYR A O 1
ATOM 1716 N N . VAL A 1 225 ? 4.455 -2.040 -3.946 1.00 96.62 225 VAL A N 1
ATOM 1717 C CA . VAL A 1 225 ? 5.701 -1.321 -4.255 1.00 96.62 225 VAL A CA 1
ATOM 1718 C C . VAL A 1 225 ? 6.564 -2.090 -5.248 1.00 96.62 225 VAL A C 1
ATOM 1720 O O . VAL A 1 225 ? 6.902 -1.564 -6.304 1.00 96.62 225 VAL A O 1
ATOM 1723 N N . TYR A 1 226 ? 6.892 -3.344 -4.956 1.00 95.62 226 TYR A N 1
ATOM 1724 C CA . TYR A 1 226 ? 7.773 -4.122 -5.826 1.00 95.62 226 TYR A CA 1
ATOM 1725 C C . TYR A 1 226 ? 7.090 -4.550 -7.131 1.00 95.62 226 TYR A C 1
ATOM 1727 O O . TYR A 1 226 ? 7.754 -4.634 -8.164 1.00 95.62 226 TYR A O 1
ATOM 1735 N N . SER A 1 227 ? 5.766 -4.744 -7.124 1.00 95.75 227 SER A N 1
ATOM 1736 C CA . SER A 1 227 ? 4.997 -4.971 -8.352 1.00 95.75 227 SER A CA 1
ATOM 1737 C C . SER A 1 227 ? 5.074 -3.770 -9.292 1.00 95.75 227 SER A C 1
ATOM 1739 O O . SER A 1 227 ? 5.317 -3.949 -10.481 1.00 95.75 227 SER A O 1
ATOM 1741 N N . GLU A 1 228 ? 4.865 -2.557 -8.777 1.00 93.94 228 GLU A N 1
ATOM 1742 C CA . GLU A 1 228 ? 4.803 -1.333 -9.585 1.00 93.94 228 GLU A CA 1
ATOM 1743 C C .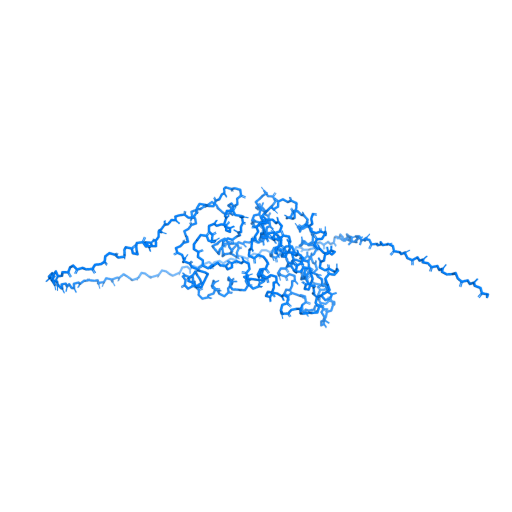 GLU A 1 228 ? 6.169 -0.814 -10.027 1.00 93.94 228 GLU A C 1
ATOM 1745 O O . GLU A 1 228 ? 6.284 -0.267 -11.120 1.00 93.94 228 GLU A O 1
ATOM 1750 N N . LEU A 1 229 ? 7.201 -0.968 -9.194 1.00 91.62 229 LEU A N 1
ATOM 1751 C CA . LEU A 1 229 ? 8.552 -0.524 -9.541 1.00 91.62 229 LEU A CA 1
ATOM 1752 C C . LEU A 1 229 ? 9.260 -1.478 -10.517 1.00 91.62 229 LEU A C 1
ATOM 1754 O O . LEU A 1 229 ? 10.253 -1.092 -11.139 1.00 91.62 229 LEU A O 1
ATOM 1758 N N . SER A 1 230 ? 8.752 -2.703 -10.677 1.00 90.00 230 SER A N 1
ATOM 1759 C CA . SER A 1 230 ? 9.226 -3.640 -11.697 1.00 90.00 230 SER A CA 1
ATOM 1760 C C . SER A 1 230 ? 8.793 -3.201 -13.097 1.00 90.00 230 SER A C 1
ATOM 1762 O O . SER A 1 230 ? 7.692 -2.684 -13.291 1.00 90.00 230 SER A O 1
ATOM 1764 N N . TYR A 1 231 ? 9.654 -3.432 -14.091 1.00 84.12 231 TYR A N 1
ATOM 1765 C CA . TYR A 1 231 ? 9.339 -3.176 -15.495 1.00 84.12 231 TYR A CA 1
ATOM 1766 C C . TYR A 1 231 ? 9.680 -4.402 -16.365 1.00 84.12 231 TYR A C 1
ATOM 1768 O O . TYR A 1 231 ? 10.868 -4.691 -16.536 1.00 84.12 231 TYR A O 1
ATOM 1776 N N . PRO A 1 232 ? 8.677 -5.125 -16.909 1.00 86.75 232 PRO A N 1
ATOM 1777 C CA . PRO A 1 232 ? 7.233 -4.908 -16.735 1.00 86.75 232 PRO A CA 1
ATOM 1778 C C . PRO A 1 232 ? 6.774 -5.120 -15.280 1.00 86.75 232 PRO A C 1
ATOM 1780 O O . PRO A 1 232 ? 7.504 -5.697 -14.471 1.00 86.75 232 PRO A O 1
ATOM 1783 N N . LYS A 1 233 ? 5.561 -4.654 -14.943 1.00 91.69 233 LYS A N 1
ATOM 1784 C CA . LYS A 1 233 ? 4.986 -4.827 -13.596 1.00 91.69 233 LYS A CA 1
ATOM 1785 C C . LYS A 1 233 ? 4.951 -6.304 -13.198 1.00 91.69 233 LYS A C 1
ATOM 1787 O O . LYS A 1 233 ? 4.598 -7.144 -14.024 1.00 91.69 233 LYS A O 1
ATOM 1792 N N . SER A 1 234 ? 5.257 -6.607 -11.936 1.00 95.06 234 SER A N 1
ATOM 1793 C CA . SER A 1 234 ? 5.340 -7.991 -11.443 1.00 95.06 234 SER A CA 1
ATOM 1794 C C . SER A 1 234 ? 4.106 -8.392 -10.625 1.00 95.06 234 SER A C 1
ATOM 1796 O O . SER A 1 234 ? 4.049 -8.096 -9.425 1.00 95.06 234 SER A O 1
ATOM 1798 N N . PRO A 1 235 ? 3.139 -9.124 -11.212 1.00 96.81 235 PRO A N 1
ATOM 1799 C CA . PRO A 1 235 ? 2.047 -9.705 -10.436 1.00 96.81 235 PRO A CA 1
ATOM 1800 C C . PRO A 1 235 ? 2.554 -10.700 -9.375 1.00 96.81 235 PRO A C 1
ATOM 1802 O O . PRO A 1 235 ? 1.941 -10.849 -8.318 1.00 96.81 235 PRO A O 1
ATOM 1805 N N . GLU A 1 236 ? 3.715 -11.321 -9.584 1.00 97.94 236 GLU A N 1
ATOM 1806 C CA . GLU A 1 236 ? 4.330 -12.230 -8.618 1.00 97.94 236 GLU A CA 1
ATOM 1807 C C . GLU A 1 236 ? 4.765 -11.516 -7.335 1.00 97.94 236 GLU A C 1
ATOM 1809 O O . GLU A 1 236 ? 4.565 -12.042 -6.240 1.00 97.94 236 GLU A O 1
ATOM 1814 N N . SER A 1 237 ? 5.293 -10.293 -7.450 1.00 97.50 237 SER A N 1
ATOM 1815 C CA . SER A 1 237 ? 5.638 -9.452 -6.294 1.00 97.50 237 SER A CA 1
ATOM 1816 C C . SER A 1 237 ? 4.397 -9.055 -5.493 1.00 97.50 237 SER A C 1
ATOM 1818 O O . SER A 1 237 ? 4.414 -9.072 -4.261 1.00 97.50 237 SER A O 1
ATOM 1820 N N . ALA A 1 238 ? 3.287 -8.757 -6.173 1.00 97.44 238 ALA A N 1
ATOM 1821 C CA . ALA A 1 238 ? 2.011 -8.491 -5.515 1.00 97.44 238 ALA A CA 1
ATOM 1822 C C . ALA A 1 238 ? 1.504 -9.719 -4.740 1.00 97.44 238 ALA A C 1
ATOM 1824 O O . ALA A 1 238 ? 1.151 -9.600 -3.563 1.00 97.44 238 ALA A O 1
ATOM 1825 N N . ALA A 1 239 ? 1.533 -10.904 -5.359 1.00 97.69 239 ALA A N 1
ATOM 1826 C CA . ALA A 1 239 ? 1.173 -12.163 -4.708 1.00 97.69 239 ALA A CA 1
ATOM 1827 C C . ALA A 1 239 ? 2.090 -12.479 -3.511 1.00 97.69 239 ALA A C 1
ATOM 1829 O O . ALA A 1 239 ? 1.608 -12.830 -2.434 1.00 97.69 239 ALA A O 1
ATOM 1830 N N . ALA A 1 240 ? 3.401 -12.264 -3.638 1.00 97.56 240 ALA A N 1
ATOM 1831 C CA . ALA A 1 240 ? 4.347 -12.396 -2.531 1.00 97.56 240 ALA A CA 1
ATOM 1832 C C . ALA A 1 240 ? 3.971 -11.508 -1.333 1.00 97.56 240 ALA A C 1
ATOM 1834 O O . ALA A 1 240 ? 3.980 -11.965 -0.188 1.00 97.56 240 ALA A O 1
ATOM 1835 N N . GLY A 1 241 ? 3.554 -10.264 -1.585 1.00 97.50 241 GLY A N 1
ATOM 1836 C CA . GLY A 1 241 ? 3.079 -9.355 -0.540 1.00 97.50 241 GLY A CA 1
ATOM 1837 C C . GLY A 1 241 ? 1.834 -9.867 0.191 1.00 97.50 241 GLY A C 1
ATOM 1838 O O . GLY A 1 241 ? 1.724 -9.726 1.411 1.00 97.50 241 GLY A O 1
ATOM 1839 N N . MET A 1 242 ? 0.919 -10.533 -0.521 1.00 98.06 242 MET A N 1
ATOM 1840 C CA . MET A 1 242 ? -0.239 -11.182 0.103 1.00 98.06 242 MET A CA 1
ATOM 1841 C C . MET A 1 242 ? 0.173 -12.364 0.993 1.00 98.06 242 MET A C 1
ATOM 1843 O O . MET A 1 242 ? -0.411 -12.535 2.061 1.00 98.06 242 MET A O 1
ATOM 1847 N N . PHE A 1 243 ? 1.197 -13.143 0.618 1.00 96.69 243 PHE A N 1
ATOM 1848 C CA . PHE A 1 243 ? 1.739 -14.202 1.485 1.00 96.69 243 PHE A CA 1
ATOM 1849 C C . PHE A 1 243 ? 2.327 -13.626 2.775 1.00 96.69 243 PHE A C 1
ATOM 1851 O O . PHE A 1 243 ? 2.049 -14.144 3.856 1.00 96.69 243 PHE A O 1
ATOM 1858 N N . VAL A 1 244 ? 3.063 -12.513 2.684 1.00 96.94 244 VAL A N 1
ATOM 1859 C CA . VAL A 1 244 ? 3.563 -11.794 3.867 1.00 96.94 244 VAL A CA 1
ATOM 1860 C C . VAL A 1 244 ? 2.413 -11.326 4.759 1.00 96.94 244 VAL A C 1
ATOM 1862 O O . VAL A 1 244 ? 2.495 -11.444 5.981 1.00 96.94 244 VAL A O 1
ATOM 1865 N N . ALA A 1 245 ? 1.323 -10.813 4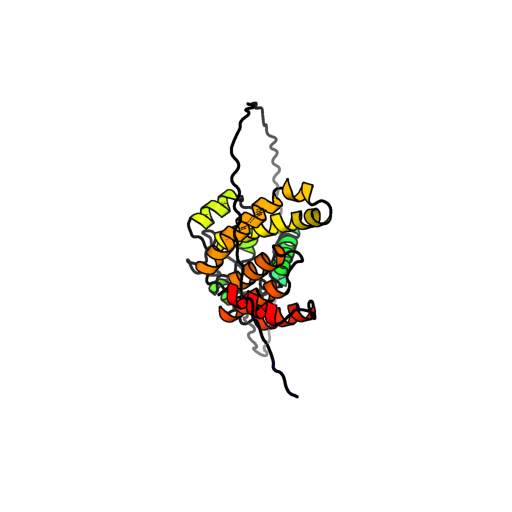.181 1.00 97.69 245 ALA A N 1
ATOM 1866 C CA . ALA A 1 245 ? 0.155 -10.404 4.957 1.00 97.69 245 ALA A CA 1
ATOM 1867 C C . ALA A 1 245 ? -0.498 -11.591 5.694 1.00 97.69 245 ALA A C 1
ATOM 1869 O O . ALA A 1 245 ? -0.849 -11.460 6.869 1.00 97.69 245 ALA A O 1
ATOM 1870 N N . VAL A 1 246 ? -0.601 -12.759 5.047 1.00 97.06 246 VAL A N 1
ATOM 1871 C CA . VAL A 1 246 ? -1.095 -13.996 5.682 1.00 97.06 246 VAL A CA 1
ATOM 1872 C C . VAL A 1 246 ? -0.184 -14.430 6.829 1.00 97.06 246 VAL A C 1
ATOM 1874 O O . VAL A 1 246 ? -0.679 -14.674 7.928 1.00 97.06 246 VAL A O 1
ATOM 1877 N N . GLU A 1 247 ? 1.136 -14.472 6.618 1.00 95.81 247 GLU A N 1
ATOM 1878 C CA . GLU A 1 247 ? 2.111 -14.828 7.663 1.00 95.81 247 GLU A CA 1
ATOM 1879 C C . GLU A 1 247 ? 2.022 -13.888 8.874 1.00 95.81 247 GLU A C 1
ATOM 1881 O O . GLU A 1 247 ? 2.163 -14.316 10.018 1.00 95.81 247 GLU A O 1
ATOM 1886 N N . ARG A 1 248 ? 1.728 -12.608 8.634 1.00 95.50 248 ARG A N 1
ATOM 1887 C CA . ARG A 1 248 ? 1.555 -11.594 9.682 1.00 95.50 248 ARG A CA 1
ATOM 1888 C C . ARG A 1 248 ? 0.179 -11.626 10.355 1.00 95.50 248 ARG A C 1
ATOM 1890 O O . ARG A 1 248 ? -0.048 -10.859 11.289 1.00 95.50 248 ARG A O 1
ATOM 1897 N N . GLY A 1 249 ? -0.725 -12.508 9.928 1.00 95.81 249 GLY A N 1
ATOM 1898 C CA . GLY A 1 249 ? -1.988 -12.789 10.611 1.00 95.81 249 GLY A CA 1
ATOM 1899 C C . GLY A 1 249 ? -3.253 -12.261 9.930 1.00 95.81 249 GLY A C 1
ATOM 1900 O O . GLY A 1 249 ? -4.329 -12.359 10.525 1.00 95.81 249 GLY A O 1
ATOM 1901 N N . ASP A 1 250 ? -3.187 -11.727 8.703 1.00 97.38 250 ASP A N 1
ATOM 1902 C CA . ASP A 1 250 ? -4.410 -11.434 7.942 1.00 97.38 250 ASP A CA 1
ATOM 1903 C C . ASP A 1 250 ? -4.981 -12.713 7.318 1.00 97.38 250 ASP A C 1
ATOM 1905 O O . ASP A 1 250 ? -4.619 -13.122 6.213 1.00 97.38 250 ASP A O 1
ATOM 1909 N N . GLN A 1 251 ? -5.934 -13.327 8.018 1.00 94.12 251 GLN A N 1
ATOM 1910 C CA . GLN A 1 251 ? -6.617 -14.547 7.577 1.00 94.12 251 GLN A CA 1
ATOM 1911 C C . GLN A 1 251 ? -7.346 -14.381 6.232 1.00 94.12 251 GLN A C 1
ATOM 1913 O O . GLN A 1 251 ? -7.571 -15.361 5.523 1.00 94.12 251 GLN A O 1
ATOM 1918 N N . ARG A 1 252 ? -7.692 -13.146 5.843 1.00 96.06 252 ARG A N 1
ATOM 1919 C CA . ARG A 1 252 ? -8.370 -12.856 4.569 1.00 96.06 252 ARG A CA 1
ATOM 1920 C C . ARG A 1 252 ? -7.415 -12.947 3.381 1.00 96.06 252 ARG A C 1
ATOM 1922 O O . ARG A 1 252 ? -7.878 -13.098 2.248 1.00 96.06 252 ARG A O 1
ATOM 1929 N N . GLY A 1 253 ? -6.103 -12.880 3.623 1.00 95.69 253 GLY A N 1
ATOM 1930 C CA . GLY A 1 253 ? -5.083 -12.860 2.579 1.00 95.69 253 GLY A CA 1
ATOM 1931 C C . GLY A 1 253 ? -5.142 -14.071 1.646 1.00 95.69 253 GLY A C 1
ATOM 1932 O O . GLY A 1 253 ? -4.941 -13.909 0.449 1.00 95.69 253 GLY A O 1
ATOM 1933 N N . VAL A 1 254 ? -5.544 -15.254 2.134 1.00 95.50 254 VAL A N 1
ATOM 1934 C CA . VAL A 1 254 ? -5.728 -16.456 1.293 1.00 95.50 254 VAL A CA 1
ATOM 1935 C C . VAL A 1 254 ? -6.830 -16.251 0.245 1.00 95.50 254 VAL A C 1
ATOM 1937 O O . VAL A 1 254 ? -6.629 -16.524 -0.937 1.00 95.50 254 VAL A O 1
ATOM 1940 N N . ALA A 1 255 ? -7.987 -15.720 0.646 1.00 96.25 255 ALA A N 1
ATOM 1941 C CA . ALA A 1 255 ? -9.096 -15.460 -0.274 1.00 96.25 255 ALA A CA 1
ATOM 1942 C C . ALA A 1 255 ? -8.806 -14.282 -1.222 1.00 96.25 255 ALA A C 1
ATOM 1944 O O . ALA A 1 255 ? -9.296 -14.240 -2.353 1.00 96.25 255 ALA A O 1
ATOM 1945 N N . LEU A 1 256 ? -8.026 -13.294 -0.774 1.00 97.12 256 LEU A N 1
ATOM 1946 C CA . LEU A 1 256 ? -7.546 -12.203 -1.629 1.00 97.12 256 LEU A CA 1
ATOM 1947 C C . LEU A 1 256 ? -6.559 -12.729 -2.681 1.00 97.12 256 LEU A C 1
ATOM 1949 O O . LEU A 1 256 ? -6.729 -12.428 -3.861 1.00 97.12 256 LEU A O 1
ATOM 1953 N N . MET A 1 257 ? -5.632 -13.605 -2.283 1.00 95.50 257 MET A N 1
ATOM 1954 C CA . MET A 1 257 ? -4.690 -14.286 -3.176 1.00 95.50 257 MET A CA 1
ATOM 1955 C C . MET A 1 257 ? -5.404 -15.087 -4.259 1.00 95.50 257 MET A C 1
ATOM 1957 O O . MET A 1 257 ? -5.095 -14.931 -5.433 1.00 95.50 257 MET A O 1
ATOM 1961 N N . GLN A 1 258 ? -6.397 -15.903 -3.894 1.00 95.25 258 GLN A N 1
ATOM 1962 C CA . GLN A 1 258 ? -7.161 -16.698 -4.864 1.00 95.25 258 GLN A CA 1
ATOM 1963 C C . GLN A 1 258 ? -7.845 -15.810 -5.914 1.00 95.25 258 GLN A C 1
ATOM 1965 O O . GLN A 1 258 ? -7.783 -16.086 -7.113 1.00 95.25 258 GLN A O 1
ATOM 1970 N N . ARG A 1 259 ? -8.457 -14.700 -5.478 1.00 96.56 259 ARG A N 1
ATOM 1971 C CA . ARG A 1 259 ? -9.079 -13.718 -6.382 1.00 96.56 259 ARG A CA 1
ATOM 1972 C C . ARG A 1 259 ? -8.057 -13.007 -7.265 1.00 96.56 259 ARG A C 1
ATOM 1974 O O . ARG A 1 259 ? -8.372 -12.687 -8.410 1.00 96.56 259 ARG A O 1
ATOM 1981 N N . TYR A 1 260 ? -6.861 -12.751 -6.746 1.00 96.75 260 TYR A N 1
ATOM 1982 C CA . TYR A 1 260 ? -5.768 -12.159 -7.508 1.00 96.75 260 TYR A CA 1
ATOM 1983 C C . TYR A 1 260 ? -5.222 -13.139 -8.554 1.00 96.75 260 TYR A C 1
ATOM 1985 O O . TYR A 1 260 ? -5.150 -12.801 -9.732 1.00 96.75 260 TYR A O 1
ATOM 1993 N N . GLN A 1 261 ? -4.959 -14.388 -8.167 1.00 95.38 261 GLN A N 1
ATOM 1994 C CA . GLN A 1 261 ? -4.492 -15.450 -9.059 1.00 95.38 261 GLN A CA 1
ATOM 1995 C C . GLN A 1 261 ? -5.464 -15.717 -10.211 1.00 95.38 261 GLN A C 1
ATOM 1997 O O . GLN A 1 261 ? -5.030 -15.888 -11.345 1.00 95.38 261 GLN A O 1
ATOM 2002 N N . ALA A 1 262 ? -6.775 -15.670 -9.960 1.00 96.62 262 ALA A N 1
ATOM 2003 C CA . ALA A 1 262 ? -7.779 -15.804 -11.016 1.00 96.62 262 ALA A CA 1
ATOM 2004 C C . ALA A 1 262 ? -7.655 -14.727 -12.117 1.00 96.62 262 ALA A C 1
ATOM 2006 O O . ALA A 1 262 ? -8.030 -14.975 -13.261 1.00 96.62 262 ALA A O 1
ATOM 2007 N N . LYS A 1 263 ? -7.119 -13.542 -11.793 1.00 96.44 263 LYS A N 1
ATOM 2008 C CA . LYS A 1 263 ? -6.850 -12.454 -12.752 1.00 96.44 263 LYS A CA 1
ATOM 2009 C C . LYS A 1 263 ? -5.454 -12.527 -13.373 1.00 96.44 263 LYS A C 1
ATOM 2011 O O . LYS A 1 263 ? -5.222 -11.914 -14.410 1.00 96.44 263 LYS A O 1
ATOM 2016 N N . HIS A 1 264 ? -4.546 -13.280 -12.757 1.00 95.81 264 HIS A N 1
ATOM 2017 C CA . HIS A 1 264 ? -3.156 -13.442 -13.177 1.00 95.81 264 HIS A CA 1
ATOM 2018 C C . HIS A 1 264 ? -2.789 -14.937 -13.265 1.00 95.81 264 HIS A C 1
ATOM 2020 O O . HIS A 1 264 ? -1.917 -15.405 -12.533 1.00 95.81 264 HIS A O 1
ATOM 2026 N N . PRO A 1 265 ? -3.440 -15.719 -14.153 1.00 95.25 265 PRO A N 1
ATOM 2027 C CA . PRO A 1 265 ? -3.276 -17.176 -14.189 1.00 95.25 265 PRO A CA 1
ATOM 2028 C C . PRO A 1 265 ? -1.880 -17.639 -14.634 1.00 95.25 265 PRO A C 1
ATOM 2030 O O . PRO A 1 265 ? -1.561 -18.811 -14.480 1.00 95.25 265 PRO A O 1
ATOM 2033 N N . GLN A 1 266 ? -1.065 -16.734 -15.184 1.00 95.12 266 GLN A N 1
ATOM 2034 C CA . GLN A 1 266 ? 0.271 -17.017 -15.721 1.00 95.12 266 GLN A CA 1
ATOM 2035 C C . GLN A 1 266 ? 1.412 -16.701 -14.739 1.00 95.12 266 GLN A C 1
ATOM 2037 O O . GLN A 1 266 ? 2.567 -16.720 -15.146 1.00 95.12 266 GLN A O 1
ATOM 2042 N N . MET A 1 267 ? 1.111 -16.370 -13.475 1.00 95.88 267 MET A N 1
ATOM 2043 C CA . MET A 1 267 ? 2.155 -16.079 -12.484 1.00 95.88 267 MET A CA 1
ATOM 2044 C C . MET A 1 267 ? 3.078 -17.279 -12.269 1.00 95.88 267 MET A C 1
ATOM 2046 O O . MET A 1 267 ? 2.612 -18.397 -12.032 1.00 95.88 267 MET A O 1
ATOM 2050 N N . ASP A 1 268 ? 4.384 -17.024 -12.263 1.00 96.44 268 ASP A N 1
ATOM 2051 C CA . ASP A 1 268 ? 5.381 -18.037 -11.924 1.00 96.44 268 ASP A CA 1
ATOM 2052 C C . ASP A 1 268 ? 5.479 -18.203 -10.398 1.00 96.44 268 ASP A C 1
ATOM 2054 O O . ASP A 1 268 ? 5.914 -17.308 -9.670 1.00 96.44 268 ASP A O 1
ATOM 2058 N N . VAL A 1 269 ? 5.092 -19.379 -9.898 1.00 94.81 269 VAL A N 1
ATOM 2059 C CA . VAL A 1 269 ? 5.112 -19.693 -8.460 1.00 94.81 269 VAL A CA 1
ATOM 2060 C C . VAL A 1 269 ? 6.525 -19.612 -7.870 1.00 94.81 269 VAL A C 1
ATOM 2062 O O . VAL A 1 269 ? 6.685 -19.181 -6.730 1.00 94.81 269 VAL A O 1
ATOM 2065 N N . GLY A 1 270 ? 7.558 -19.992 -8.622 1.00 96.69 270 GLY A N 1
ATOM 2066 C CA . GLY A 1 270 ?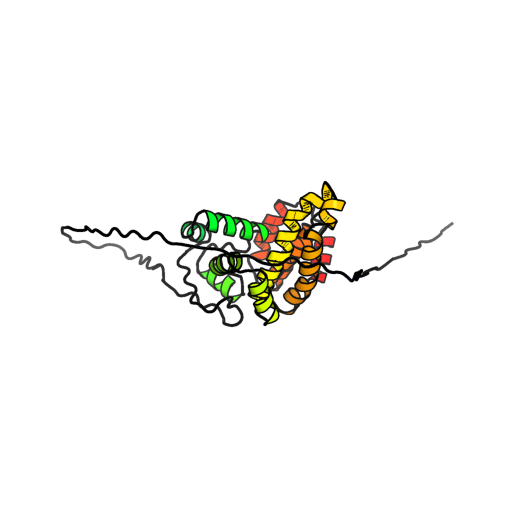 8.949 -19.873 -8.189 1.00 96.69 270 GLY A CA 1
ATOM 2067 C C . GLY A 1 270 ? 9.356 -18.416 -7.974 1.00 96.69 270 GLY A C 1
ATOM 2068 O O . GLY A 1 270 ? 9.973 -18.098 -6.956 1.00 96.69 270 GLY A O 1
ATOM 2069 N N . VAL A 1 271 ? 8.941 -17.519 -8.872 1.00 96.62 271 VAL A N 1
ATOM 2070 C CA . VAL A 1 271 ? 9.178 -16.071 -8.736 1.00 96.62 271 VAL A CA 1
ATOM 2071 C C . VAL A 1 271 ? 8.384 -15.485 -7.565 1.00 96.62 271 VAL A C 1
ATOM 2073 O O . VAL A 1 271 ? 8.943 -14.706 -6.792 1.00 96.62 271 VAL A O 1
ATOM 2076 N N . VAL A 1 272 ? 7.130 -15.911 -7.357 1.00 97.12 272 VAL A N 1
ATOM 2077 C CA . VAL A 1 272 ? 6.337 -15.521 -6.174 1.00 97.12 272 VAL A CA 1
ATOM 2078 C C . VAL A 1 272 ? 7.073 -15.894 -4.889 1.00 97.12 272 VAL A C 1
ATOM 2080 O O . VAL A 1 272 ? 7.214 -15.066 -3.990 1.00 97.12 272 VAL A O 1
ATOM 2083 N N . MET A 1 273 ? 7.578 -17.125 -4.795 1.00 97.00 273 MET A N 1
ATOM 2084 C CA . MET A 1 273 ? 8.272 -17.592 -3.593 1.00 97.00 273 MET A CA 1
ATOM 2085 C C . MET A 1 273 ? 9.630 -16.910 -3.394 1.00 97.00 273 MET A C 1
ATOM 2087 O O . MET A 1 273 ? 10.004 -16.635 -2.253 1.00 97.00 273 MET A O 1
ATOM 2091 N N . ALA A 1 274 ? 10.346 -16.583 -4.474 1.00 96.38 274 ALA A N 1
ATOM 2092 C CA . ALA A 1 274 ? 11.584 -15.809 -4.405 1.00 96.38 274 ALA A CA 1
ATOM 2093 C C . ALA A 1 274 ? 11.338 -14.377 -3.898 1.00 96.38 274 ALA A C 1
ATOM 2095 O O . ALA A 1 274 ? 12.062 -13.905 -3.020 1.00 96.38 274 ALA A O 1
ATOM 2096 N N . ALA A 1 275 ? 10.292 -13.707 -4.393 1.00 95.81 275 ALA A N 1
ATOM 2097 C CA . ALA A 1 275 ? 9.887 -12.388 -3.909 1.00 95.81 275 ALA A CA 1
ATOM 2098 C C . ALA A 1 275 ? 9.378 -12.441 -2.458 1.00 95.81 275 ALA A C 1
ATOM 2100 O O . ALA A 1 275 ? 9.730 -11.601 -1.638 1.00 95.81 275 ALA A O 1
ATOM 2101 N N . TYR A 1 276 ? 8.611 -13.469 -2.090 1.00 95.88 276 TYR A N 1
ATOM 2102 C CA . TYR A 1 276 ? 8.161 -13.657 -0.710 1.00 95.88 276 TYR A CA 1
ATOM 2103 C C . TYR A 1 276 ? 9.348 -13.796 0.253 1.00 95.88 276 TYR A C 1
ATOM 2105 O O . TYR A 1 276 ? 9.357 -13.172 1.314 1.00 95.88 276 TYR A O 1
ATOM 2113 N N . ALA A 1 277 ? 10.378 -14.553 -0.134 1.00 93.88 277 ALA A N 1
ATOM 2114 C CA . ALA A 1 277 ? 11.587 -14.710 0.667 1.00 93.88 277 ALA A CA 1
ATOM 2115 C C . ALA A 1 277 ? 12.355 -13.391 0.866 1.00 93.88 277 ALA A C 1
ATOM 2117 O O . ALA A 1 277 ? 12.941 -13.203 1.929 1.00 93.88 277 ALA A O 1
ATOM 2118 N N . SER A 1 278 ? 12.337 -12.469 -0.105 1.00 91.12 278 SER A N 1
ATOM 2119 C CA . SER A 1 278 ? 13.015 -11.169 0.026 1.00 91.12 278 SER A CA 1
ATOM 2120 C C . SER A 1 278 ? 12.255 -10.163 0.901 1.00 91.12 278 SER A C 1
ATOM 2122 O O . SER A 1 278 ? 12.851 -9.212 1.406 1.00 91.12 278 SER A O 1
ATOM 2124 N N . PHE A 1 279 ? 10.954 -10.376 1.124 1.00 89.75 279 PHE A N 1
ATOM 2125 C CA . PHE A 1 279 ? 10.124 -9.522 1.984 1.00 89.75 279 PHE A CA 1
ATOM 2126 C C . PHE A 1 279 ? 10.166 -9.914 3.474 1.00 89.75 279 PHE A C 1
ATOM 2128 O O . PHE A 1 279 ? 9.535 -9.240 4.301 1.00 89.75 279 PHE A O 1
ATOM 2135 N N . ARG A 1 280 ? 10.871 -10.996 3.824 1.00 77.44 280 ARG A N 1
ATOM 2136 C CA . ARG A 1 280 ? 11.018 -11.491 5.202 1.00 77.44 280 ARG A CA 1
ATOM 2137 C C . ARG A 1 280 ? 12.158 -10.826 5.965 1.00 77.44 280 ARG A C 1
ATOM 2139 O O . ARG A 1 280 ? 13.117 -10.350 5.326 1.00 77.44 280 ARG A O 1
#

Radius of gyration: 25.98 Å; Cα contacts (8 Å, |Δi|>4): 280; chains: 1; bounding box: 85×88×48 Å

Secondary structure (DSSP, 8-state):
-------------------------------------------------------------------------B---GGG-SSSS-B----SSHHHHHHHS-HHHHHHHHHHHHHTTTTT--SSHHHHHHHHHTTPPPHHHHHHHHHS-HHHHHHHHHTT-HHHHHHHHHHHHHHHHHHHHHHHH-HHHHHHSSHHHHHHHHHHHHHHHHHH--STHHHHHHHHHHHHHSSS--HHHHHHHHHHHHHTT-TTHHHHHHHHHHH-TT--HHHHHHHHHHT-

Sequence (280 aa):
MTMINKSCLVLGALVCAGVILHTTLRDAEASSINQPEARLHTELANEPNAAERSGPDTVGVALQSDLVASDAELVVPMQHRFLQGKYRITATNWQQLLATVSPEQARHLRAVNARYFGSLSFDNPQMLKTMVAQGFPTAEEWLQAKDMSDDALRIMAEGGNQKAQAFYLDRMVSNSAELASIREQNPDAYEKSNGPRMAMKASELAPKVQATNKSPFAGYLLGYVYSELSYPKSPESAAAGMFVAVERGDQRGVALMQRYQAKHPQMDVGVVMAAYASFR